Protein AF-A0A8C5WQ52-F1 (afdb_monomer_lite)

Sequence (229 aa):
MGLLPPRFLAAASLCKSSRGRFKRGGMWEVRLPQMSRAWVTSIAFLDLQGYSEQHWECSVISSCVLPFFVFCPIMQGSKLEIPLWLAKGLYDKRRILSVELPKVYKESWRTVFNADASVVDLHKLGPYYYGFGSQLLNFDNPENIELAQSILQTFIGRFRHIMDSSQNTFNEDTSALVARLDELERALFQTGQKGLQDFQCWEMGQASQITISSLIQNYKKRKFTDVDS

Radius of gyration: 24.7 Å; chains: 1; bounding box: 56×50×69 Å

pLDDT: mean 70.25, std 22.85, range [22.95, 94.19]

Organism: Laticauda laticaudata (NCBI:txid8630)

Structure (mmCIF, N/CA/C/O backbone):
data_AF-A0A8C5WQ52-F1
#
_entry.id   AF-A0A8C5WQ52-F1
#
loop_
_atom_site.group_PDB
_atom_site.id
_atom_site.type_symbol
_atom_site.label_atom_id
_atom_site.label_alt_id
_atom_site.label_comp_id
_atom_site.label_asym_id
_atom_site.label_entity_id
_atom_site.label_seq_id
_atom_site.pdbx_PDB_ins_code
_atom_site.Cartn_x
_atom_site.Cartn_y
_atom_site.Cartn_z
_atom_site.occupancy
_atom_site.B_iso_or_equiv
_atom_site.auth_seq_id
_atom_site.auth_comp_id
_atom_site.auth_asym_id
_atom_site.auth_atom_id
_atom_site.pdbx_PDB_model_num
ATOM 1 N N . MET A 1 1 ? -36.237 3.683 -23.977 1.00 34.56 1 MET A N 1
ATOM 2 C CA . MET A 1 1 ? -36.407 3.882 -22.518 1.00 34.56 1 MET A CA 1
ATOM 3 C C . MET A 1 1 ? -35.356 3.007 -21.841 1.00 34.56 1 MET A C 1
ATOM 5 O O . MET A 1 1 ? -35.330 1.837 -22.165 1.00 34.56 1 MET A O 1
ATOM 9 N N . GLY A 1 2 ? -34.421 3.463 -21.008 1.00 32.78 2 GLY A N 1
ATOM 10 C CA . GLY A 1 2 ? -34.284 4.745 -20.319 1.00 32.78 2 GLY A CA 1
ATOM 11 C C . GLY A 1 2 ? -33.039 5.548 -20.716 1.00 32.78 2 GLY A C 1
ATOM 12 O O . GLY A 1 2 ? -32.026 5.012 -21.154 1.00 32.78 2 GLY A O 1
ATOM 13 N N . LEU A 1 3 ? -33.188 6.864 -20.594 1.00 33.34 3 LEU A N 1
ATOM 14 C CA . LEU A 1 3 ? -32.201 7.895 -20.884 1.00 33.34 3 LEU A CA 1
ATOM 15 C C . LEU A 1 3 ? -31.303 8.105 -19.657 1.00 33.34 3 LEU A C 1
ATOM 17 O O . LEU A 1 3 ? -31.800 8.312 -18.552 1.00 33.34 3 LEU A O 1
ATOM 21 N N . LEU A 1 4 ? -29.988 8.068 -19.869 1.00 36.25 4 LEU A N 1
ATOM 22 C CA . LEU A 1 4 ? -28.973 8.519 -18.914 1.00 36.25 4 LEU A CA 1
ATOM 23 C C . LEU A 1 4 ? -29.011 10.059 -18.782 1.00 36.25 4 LEU A C 1
ATOM 25 O O . LEU A 1 4 ? -29.227 10.747 -19.783 1.00 36.25 4 LEU A O 1
ATOM 29 N N . PRO A 1 5 ? -28.791 10.624 -17.581 1.00 34.06 5 PRO A N 1
ATOM 30 C CA . PRO A 1 5 ? -28.858 12.065 -17.353 1.00 34.06 5 PRO A CA 1
ATOM 31 C C . PRO A 1 5 ? -27.690 12.844 -18.005 1.00 34.06 5 PRO A C 1
ATOM 33 O O . PRO A 1 5 ? -26.545 12.381 -18.002 1.00 34.06 5 PRO A O 1
ATOM 36 N N . PRO A 1 6 ? -27.935 14.069 -18.512 1.00 37.09 6 PRO A N 1
ATOM 37 C CA . PRO A 1 6 ? -26.954 14.866 -19.240 1.00 37.09 6 PRO A CA 1
ATOM 38 C C . PRO A 1 6 ? -26.072 15.668 -18.275 1.00 37.09 6 PRO A C 1
ATOM 40 O O . PRO A 1 6 ? -26.312 16.845 -18.020 1.00 37.09 6 PRO A O 1
ATOM 43 N N . ARG A 1 7 ? -25.031 15.041 -17.716 1.00 37.50 7 ARG A N 1
ATOM 44 C CA . ARG A 1 7 ? -23.931 15.766 -17.038 1.00 37.50 7 ARG A CA 1
ATOM 45 C C . ARG A 1 7 ? -22.518 15.298 -17.406 1.00 37.50 7 ARG A C 1
ATOM 47 O O . ARG A 1 7 ? -21.551 15.820 -16.869 1.00 37.50 7 ARG A O 1
ATOM 54 N N . PHE A 1 8 ? -22.378 14.397 -18.378 1.00 34.88 8 PHE A N 1
ATOM 55 C CA . PHE A 1 8 ? -21.088 13.795 -18.749 1.00 34.88 8 PHE A CA 1
ATOM 56 C C . PHE A 1 8 ? -20.368 14.430 -19.957 1.00 34.88 8 PHE A C 1
ATOM 58 O O . PHE A 1 8 ? -19.356 13.903 -20.403 1.00 34.88 8 PHE A O 1
ATOM 65 N N . LEU A 1 9 ? -20.829 15.574 -20.478 1.00 35.00 9 LEU A N 1
ATOM 66 C CA . LEU A 1 9 ? -20.274 16.186 -21.703 1.00 35.00 9 LEU A CA 1
ATOM 67 C C . LEU A 1 9 ? -19.513 17.513 -21.505 1.00 35.00 9 LEU A C 1
ATOM 69 O O . LEU A 1 9 ? -19.355 18.271 -22.455 1.00 35.00 9 LEU A O 1
ATOM 73 N N . ALA A 1 10 ? -18.994 17.802 -20.309 1.00 35.44 10 ALA A N 1
ATOM 74 C CA . ALA A 1 10 ? -18.267 19.058 -20.059 1.00 35.44 10 ALA A CA 1
ATOM 75 C C . ALA A 1 10 ? -16.925 18.890 -19.321 1.00 35.44 10 ALA A C 1
ATOM 77 O O . ALA A 1 10 ? -16.574 19.714 -18.484 1.00 35.44 10 ALA A O 1
ATOM 78 N N . ALA A 1 11 ? -16.156 17.840 -19.626 1.00 32.84 11 ALA A N 1
ATOM 79 C CA . ALA A 1 11 ? -14.794 17.669 -19.093 1.00 32.84 11 ALA A CA 1
ATOM 80 C C . ALA A 1 11 ? -13.760 17.286 -20.168 1.00 32.84 11 ALA A C 1
ATOM 82 O O . ALA A 1 11 ? -12.753 16.650 -19.877 1.00 32.84 11 ALA A O 1
ATOM 83 N N . ALA A 1 12 ? -14.000 17.677 -21.422 1.00 32.97 12 ALA A N 1
ATOM 84 C CA . ALA A 1 12 ? -13.076 17.450 -22.531 1.00 32.97 12 ALA A CA 1
ATOM 85 C C . ALA A 1 12 ? -12.895 18.714 -23.386 1.00 32.97 12 ALA A C 1
ATOM 87 O O . ALA A 1 12 ? -12.989 18.676 -24.605 1.00 32.97 12 ALA A O 1
ATOM 88 N N . SER A 1 13 ? -12.642 19.864 -22.762 1.00 38.62 13 SER A N 1
ATOM 89 C CA . SER A 1 13 ? -11.993 20.980 -23.456 1.00 38.62 13 SER A CA 1
ATOM 90 C C . SER A 1 13 ? -11.318 21.902 -22.446 1.00 38.62 13 SER A C 1
ATOM 92 O O . SER A 1 13 ? -11.978 22.613 -21.703 1.00 38.62 13 SER A O 1
ATOM 94 N N . LEU A 1 14 ? -9.984 21.826 -22.382 1.00 35.56 14 LEU A N 1
ATOM 95 C CA . LEU A 1 14 ? -9.033 22.912 -22.077 1.00 35.56 14 LEU A CA 1
ATOM 96 C C . LEU A 1 14 ? -7.658 22.315 -21.730 1.00 35.56 14 LEU A C 1
ATOM 98 O O . LEU A 1 14 ? -7.076 22.583 -20.684 1.00 35.56 14 LEU A O 1
ATOM 102 N N . CYS A 1 15 ? -7.080 21.548 -22.659 1.00 30.64 15 CYS A N 1
ATOM 103 C CA . CYS A 1 15 ? -5.626 21.418 -22.717 1.00 30.64 15 CYS A CA 1
ATOM 104 C C . CYS A 1 15 ? -5.086 22.708 -23.361 1.00 30.64 15 CYS A C 1
ATOM 106 O O . CYS A 1 15 ? -4.892 22.792 -24.573 1.00 30.64 15 CYS A O 1
ATOM 108 N N . LYS A 1 16 ? -4.946 23.782 -22.573 1.00 33.50 16 LYS A N 1
ATOM 109 C CA . LYS A 1 16 ? -4.258 24.992 -23.038 1.00 33.50 16 LYS A CA 1
ATOM 110 C C . LYS A 1 16 ? -2.753 24.735 -22.993 1.00 33.50 16 LYS A C 1
ATOM 112 O O . LYS A 1 16 ? -2.131 24.844 -21.945 1.00 33.50 16 LYS A O 1
ATOM 117 N N . SER A 1 17 ? -2.215 24.401 -24.165 1.00 33.59 17 SER A N 1
ATOM 118 C CA . SER A 1 17 ? -0.852 24.665 -24.643 1.00 33.59 17 SER A CA 1
ATOM 119 C C . SER A 1 17 ? -0.006 25.527 -23.691 1.00 33.59 17 SER A C 1
ATOM 121 O O . SER A 1 17 ? -0.152 26.752 -23.650 1.00 33.59 17 SER A O 1
ATOM 123 N N . SER A 1 18 ? 0.940 24.907 -22.991 1.00 31.56 18 SER A N 1
ATOM 124 C CA . SER A 1 18 ? 2.003 25.584 -22.250 1.00 31.56 18 SER A CA 1
ATOM 125 C C . SER A 1 18 ? 2.973 26.265 -23.227 1.00 31.56 18 SER A C 1
ATOM 127 O O . SER A 1 18 ? 3.919 25.668 -23.729 1.00 31.56 18 SER A O 1
ATOM 129 N N . ARG A 1 19 ? 2.755 27.553 -23.520 1.00 31.14 19 ARG A N 1
ATOM 130 C CA . ARG A 1 19 ? 3.800 28.398 -24.124 1.00 31.14 19 ARG A CA 1
ATOM 131 C C . ARG A 1 19 ? 4.829 28.742 -23.050 1.00 31.14 19 ARG A C 1
ATOM 133 O O . ARG A 1 19 ? 4.609 29.647 -22.248 1.00 31.14 19 ARG A O 1
ATOM 140 N N . GLY A 1 20 ? 5.952 28.030 -23.046 1.00 28.61 20 GLY A N 1
ATOM 141 C CA . GLY A 1 20 ? 7.136 28.415 -22.283 1.00 28.61 20 GLY A CA 1
ATOM 142 C C . GLY A 1 20 ? 7.746 29.695 -22.859 1.00 28.61 20 GLY A C 1
ATOM 143 O O . GLY A 1 20 ? 8.025 29.771 -24.054 1.00 28.61 20 GLY A O 1
ATOM 144 N N . ARG A 1 21 ? 7.940 30.720 -22.021 1.00 30.47 21 ARG A N 1
ATOM 145 C CA . ARG A 1 21 ? 8.682 31.936 -22.379 1.00 30.47 21 ARG A CA 1
ATOM 146 C C . ARG A 1 21 ? 10.072 31.857 -21.755 1.00 30.47 21 ARG A C 1
ATOM 148 O O . ARG A 1 21 ? 10.201 31.843 -20.536 1.00 30.47 21 ARG A O 1
ATOM 155 N N . PHE A 1 22 ? 11.091 31.816 -22.606 1.00 27.06 22 PHE A N 1
ATOM 156 C CA . PHE A 1 22 ? 12.502 31.786 -22.228 1.00 27.06 22 PHE A CA 1
ATOM 157 C C . PHE A 1 22 ? 12.922 33.134 -21.615 1.00 27.06 22 PHE A C 1
ATOM 159 O O . PHE A 1 22 ? 12.855 34.168 -22.284 1.00 27.06 22 PHE A O 1
ATOM 166 N N . LYS A 1 23 ? 13.358 33.138 -20.350 1.00 32.88 23 LYS A N 1
ATOM 167 C CA . LYS A 1 23 ? 14.135 34.238 -19.759 1.00 32.88 23 LYS A CA 1
ATOM 168 C C . LYS A 1 23 ? 15.573 33.755 -19.568 1.00 32.88 23 LYS A C 1
ATOM 170 O O . LYS A 1 23 ? 15.803 32.698 -18.995 1.00 32.88 23 LYS A O 1
ATOM 175 N N . ARG A 1 24 ? 16.527 34.539 -20.081 1.00 33.72 24 ARG A N 1
ATOM 176 C CA . ARG A 1 24 ? 17.965 34.383 -19.822 1.00 33.72 24 ARG A CA 1
ATOM 177 C C . ARG A 1 24 ? 18.237 34.611 -18.329 1.00 33.72 24 ARG A C 1
ATOM 179 O O . ARG A 1 24 ? 17.758 35.604 -17.790 1.00 33.72 24 ARG A O 1
ATOM 186 N N . GLY A 1 25 ? 19.029 33.729 -17.721 1.00 34.31 25 GLY A N 1
ATOM 187 C CA . GLY A 1 25 ? 19.436 33.782 -16.309 1.00 34.31 25 GLY A CA 1
ATOM 188 C C . GLY A 1 25 ? 18.744 32.692 -15.490 1.00 34.31 25 GLY A C 1
ATOM 189 O O . GLY A 1 25 ? 17.555 32.796 -15.215 1.00 34.31 25 GLY A O 1
ATOM 190 N N . GLY A 1 26 ? 19.475 31.617 -15.185 1.00 44.38 26 GLY A N 1
ATOM 191 C CA . GLY A 1 26 ? 18.932 30.355 -14.682 1.00 44.38 26 GLY A CA 1
ATOM 192 C C . GLY A 1 26 ? 18.310 30.409 -13.285 1.00 44.38 26 GLY A C 1
ATOM 193 O O . GLY A 1 26 ? 18.929 30.886 -12.344 1.00 44.38 26 GLY A O 1
ATOM 194 N N . MET A 1 27 ? 17.099 29.859 -13.186 1.00 25.23 27 MET A N 1
ATOM 195 C CA . MET A 1 27 ? 16.535 29.110 -12.054 1.00 25.23 27 MET A CA 1
ATOM 196 C C . MET A 1 27 ? 15.189 28.551 -12.547 1.00 25.23 27 MET A C 1
ATOM 198 O O . MET A 1 27 ? 14.334 29.314 -13.002 1.00 25.23 27 MET A O 1
ATOM 202 N N . TRP A 1 28 ? 14.994 27.231 -12.522 1.00 25.56 28 TRP A N 1
ATOM 203 C CA . TRP A 1 28 ? 13.695 26.635 -12.845 1.00 25.56 28 TRP A CA 1
ATOM 204 C C . TRP A 1 28 ? 12.778 26.794 -11.635 1.00 25.56 28 TRP A C 1
ATOM 206 O O . TRP A 1 28 ? 12.895 26.044 -10.673 1.00 25.56 28 TRP A O 1
ATOM 216 N N . GLU A 1 29 ? 11.864 27.760 -11.668 1.00 23.38 29 GLU A N 1
ATOM 217 C CA . GLU A 1 29 ? 10.811 27.844 -10.658 1.00 23.38 29 GLU A CA 1
ATOM 218 C C . GLU A 1 29 ? 9.539 27.169 -11.177 1.00 23.38 29 GLU A C 1
ATOM 220 O O . GLU A 1 29 ? 8.750 27.74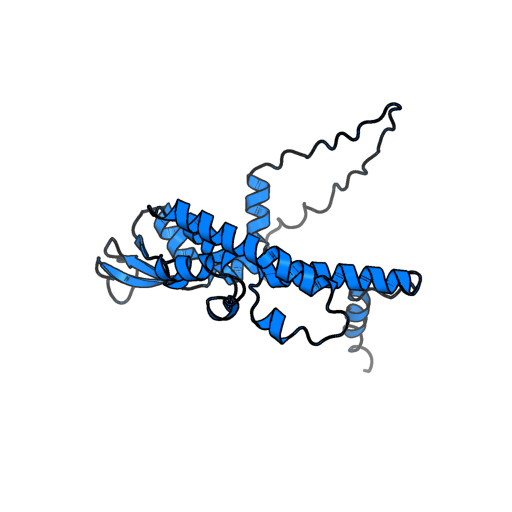1 -11.934 1.00 23.38 29 GLU A O 1
ATOM 225 N N . VAL A 1 30 ? 9.359 25.904 -10.789 1.00 28.20 30 VAL A N 1
ATOM 226 C CA . VAL A 1 30 ? 8.122 25.154 -11.020 1.00 28.20 30 VAL A CA 1
ATOM 227 C C . VAL A 1 30 ? 7.097 25.625 -9.992 1.00 28.20 30 VAL A C 1
ATOM 229 O O . VAL A 1 30 ? 7.059 25.159 -8.857 1.00 28.20 30 VAL A O 1
ATOM 232 N N . ARG A 1 31 ? 6.242 26.572 -10.386 1.00 25.31 31 ARG A N 1
ATOM 233 C CA . ARG A 1 31 ? 5.072 26.950 -9.588 1.00 25.31 31 ARG A CA 1
ATOM 234 C C . ARG A 1 31 ? 4.021 25.843 -9.702 1.00 25.31 31 ARG A C 1
ATOM 236 O O . ARG A 1 31 ? 3.249 25.818 -10.658 1.00 25.31 31 ARG A O 1
ATOM 243 N N . LEU A 1 32 ? 4.012 24.924 -8.735 1.00 29.08 32 LEU A N 1
ATOM 244 C CA . LEU A 1 32 ? 2.950 23.928 -8.576 1.00 29.08 32 LEU A CA 1
ATOM 245 C C . LEU A 1 32 ? 1.591 24.643 -8.410 1.00 29.08 32 LEU A C 1
ATOM 247 O O . LEU A 1 32 ? 1.495 25.574 -7.604 1.00 29.08 32 LEU A O 1
ATOM 251 N N . PRO A 1 33 ? 0.533 24.253 -9.147 1.00 33.53 33 PRO A N 1
ATOM 252 C CA . PRO A 1 33 ? -0.795 24.796 -8.915 1.00 33.53 33 PRO A CA 1
ATOM 253 C C . PRO A 1 33 ? -1.311 24.296 -7.563 1.00 33.53 33 PRO A C 1
ATOM 255 O O . PRO A 1 33 ? -1.319 23.096 -7.300 1.00 33.53 33 PRO A O 1
ATOM 258 N N . GLN A 1 34 ? -1.774 25.217 -6.719 1.00 37.97 34 GLN A N 1
ATOM 259 C CA . GLN A 1 34 ? -2.523 24.906 -5.503 1.00 37.97 34 GLN A CA 1
ATOM 260 C C . GLN A 1 34 ? -3.805 24.144 -5.880 1.00 37.97 34 GLN A C 1
ATOM 262 O O . GLN A 1 34 ? -4.793 24.740 -6.314 1.00 37.97 34 GLN A O 1
ATOM 267 N N . MET A 1 35 ? -3.777 22.814 -5.767 1.00 29.92 35 MET A N 1
ATOM 268 C CA . MET A 1 35 ? -4.952 21.968 -5.966 1.00 29.92 35 MET A CA 1
ATOM 269 C C . MET A 1 35 ? -5.931 22.200 -4.810 1.00 29.92 35 MET A C 1
ATOM 271 O O . MET A 1 35 ? -5.624 21.954 -3.647 1.00 29.92 35 MET A O 1
ATOM 275 N N . SER A 1 36 ? -7.129 22.689 -5.132 1.00 33.22 36 SER A N 1
ATOM 276 C CA . SER A 1 36 ? -8.232 22.807 -4.175 1.00 33.22 36 SER A CA 1
ATOM 277 C C . SER A 1 36 ? -8.607 21.427 -3.615 1.00 33.22 36 SER A C 1
ATOM 279 O O . SER A 1 36 ? -8.688 20.449 -4.362 1.00 33.22 36 SER A O 1
ATOM 281 N N . ARG A 1 37 ? -8.903 21.361 -2.307 1.00 34.72 37 ARG A N 1
ATOM 282 C CA . ARG A 1 37 ? -9.338 20.150 -1.576 1.00 34.72 37 ARG A CA 1
ATOM 283 C C . ARG A 1 37 ? -10.485 19.386 -2.263 1.00 34.72 37 ARG A C 1
ATOM 285 O O . ARG A 1 37 ? -10.573 18.175 -2.106 1.00 34.72 37 ARG A O 1
ATOM 292 N N . ALA A 1 38 ? -11.322 20.064 -3.052 1.00 31.62 38 ALA A N 1
ATOM 293 C CA . ALA A 1 38 ? -12.436 19.453 -3.785 1.00 31.62 38 ALA A CA 1
ATOM 294 C C . ALA A 1 38 ? -12.001 18.557 -4.966 1.00 31.62 38 ALA A C 1
ATOM 296 O O . ALA A 1 38 ? -12.731 17.650 -5.366 1.00 31.62 38 ALA A O 1
ATOM 297 N N . TRP A 1 39 ? -10.810 18.793 -5.526 1.00 22.95 39 TRP A N 1
ATOM 298 C CA . TRP A 1 39 ? -10.254 17.945 -6.586 1.00 22.95 39 TRP A CA 1
ATOM 299 C C . TRP A 1 39 ? -9.669 16.654 -6.015 1.00 22.95 39 TRP A C 1
ATOM 301 O O . TRP A 1 39 ? -9.842 15.594 -6.609 1.00 22.95 39 TRP A O 1
ATOM 311 N N . VAL A 1 40 ? -9.057 16.722 -4.829 1.00 37.31 40 VAL A N 1
ATOM 312 C CA . VAL A 1 40 ? -8.509 15.547 -4.130 1.00 37.31 40 VAL A CA 1
ATOM 313 C C . VAL A 1 40 ? -9.625 14.564 -3.758 1.00 37.31 40 VAL A C 1
ATOM 315 O O . VAL A 1 40 ? -9.472 13.361 -3.947 1.00 37.31 40 VAL A O 1
ATOM 318 N N . THR A 1 41 ? -10.788 15.061 -3.322 1.00 35.59 41 THR A N 1
ATOM 319 C CA . THR A 1 41 ? -11.942 14.203 -3.004 1.00 35.59 41 THR A CA 1
ATOM 320 C C . THR A 1 41 ? -12.632 13.617 -4.240 1.00 35.59 41 THR A C 1
ATOM 322 O O . THR A 1 41 ? -13.151 12.509 -4.159 1.00 35.59 41 THR A O 1
ATOM 325 N N . SER A 1 42 ? -12.612 14.303 -5.392 1.00 27.36 42 SER A N 1
ATOM 326 C CA . SER A 1 42 ? -13.162 13.751 -6.646 1.00 27.36 42 SER A CA 1
ATOM 327 C C . SER A 1 42 ? -12.268 12.677 -7.271 1.00 27.36 42 SER A C 1
ATOM 329 O O . SER A 1 42 ? -12.788 11.734 -7.860 1.00 27.36 42 SER A O 1
ATOM 331 N N . ILE A 1 43 ? -10.941 12.782 -7.127 1.00 33.50 43 ILE A N 1
ATOM 332 C CA . ILE A 1 43 ? -10.003 11.756 -7.612 1.00 33.50 43 ILE A CA 1
ATOM 333 C C . ILE A 1 43 ? -10.166 10.456 -6.810 1.00 33.50 43 ILE A C 1
ATOM 335 O O . ILE A 1 43 ? -10.212 9.383 -7.404 1.00 33.50 43 ILE A O 1
ATOM 339 N N . ALA A 1 44 ? -10.373 10.544 -5.491 1.00 41.84 44 ALA A N 1
ATOM 340 C CA . ALA A 1 44 ? -10.583 9.369 -4.641 1.00 41.84 44 ALA A CA 1
ATOM 341 C C . ALA A 1 44 ? -11.870 8.579 -4.967 1.00 41.84 44 ALA A C 1
ATOM 343 O O . ALA A 1 44 ? -11.954 7.397 -4.657 1.00 41.84 44 ALA A O 1
ATOM 344 N N . PHE A 1 45 ? -12.875 9.204 -5.596 1.00 34.50 45 PHE A N 1
ATOM 345 C CA . PHE A 1 45 ? -14.124 8.526 -5.975 1.00 34.50 45 PHE A CA 1
ATOM 346 C C . PHE A 1 45 ? -14.002 7.700 -7.271 1.00 34.50 45 PHE A C 1
ATOM 348 O O . PHE A 1 45 ? -14.839 6.838 -7.526 1.00 34.50 45 PHE A O 1
ATOM 355 N N . LEU A 1 46 ? -12.981 7.962 -8.096 1.00 36.12 46 LEU A N 1
ATOM 356 C CA . LEU A 1 46 ? -12.736 7.256 -9.363 1.00 36.12 46 LEU A CA 1
ATOM 357 C C . LEU A 1 46 ? -11.661 6.169 -9.254 1.00 36.12 46 LEU A C 1
ATOM 359 O O . LEU A 1 46 ? -11.440 5.442 -10.224 1.00 36.12 46 LEU A O 1
ATOM 363 N N . ASP A 1 47 ? -11.006 6.043 -8.101 1.00 46.75 47 ASP A N 1
ATOM 364 C CA . ASP A 1 47 ? -10.051 4.972 -7.865 1.00 46.75 47 ASP A CA 1
ATOM 365 C C . ASP A 1 47 ? -10.813 3.665 -7.592 1.00 46.75 47 ASP A C 1
ATOM 367 O O . ASP A 1 47 ? -11.408 3.472 -6.529 1.00 46.75 47 ASP A O 1
ATOM 371 N N . LEU A 1 48 ? -10.846 2.769 -8.583 1.00 53.31 48 LEU A N 1
ATOM 372 C CA . LEU A 1 48 ? -11.457 1.437 -8.457 1.00 53.31 48 LEU A CA 1
ATOM 373 C C . LEU A 1 48 ? -10.833 0.639 -7.300 1.00 53.31 48 LEU A C 1
ATOM 375 O O . LEU A 1 48 ? -11.518 -0.177 -6.681 1.00 53.31 48 LEU A O 1
ATOM 379 N N . GLN A 1 49 ? -9.572 0.932 -6.971 1.00 51.41 49 GLN A N 1
ATOM 380 C CA . GLN A 1 49 ? -8.869 0.394 -5.814 1.00 51.41 49 GLN A CA 1
ATOM 381 C C . GLN A 1 49 ? -9.591 0.738 -4.506 1.00 51.41 49 GLN A C 1
ATOM 383 O O . GLN A 1 49 ? -9.872 -0.137 -3.688 1.00 51.41 49 GLN A O 1
ATOM 388 N N . GLY A 1 50 ? -9.998 2.003 -4.369 1.00 53.25 50 GLY A N 1
ATOM 389 C CA . GLY A 1 50 ? -10.707 2.506 -3.201 1.00 53.25 50 GLY A CA 1
ATOM 390 C C . GLY A 1 50 ? -12.070 1.845 -3.004 1.00 53.25 50 GLY A C 1
ATOM 391 O O . GLY A 1 50 ? -12.501 1.704 -1.870 1.00 53.25 50 GLY A O 1
ATOM 392 N N . TYR A 1 51 ? -12.746 1.380 -4.062 1.00 52.06 51 TYR A N 1
ATOM 393 C CA . TYR A 1 51 ? -13.995 0.612 -3.928 1.00 52.06 51 TYR A CA 1
ATOM 394 C C . TYR A 1 51 ? -13.772 -0.812 -3.392 1.00 52.06 51 TYR A C 1
ATOM 396 O O . TYR A 1 51 ? -14.583 -1.286 -2.596 1.00 52.06 51 TYR A O 1
ATOM 404 N N . SER A 1 52 ? -12.683 -1.478 -3.790 1.00 56.12 52 SER A N 1
ATOM 405 C CA . SER A 1 52 ? -12.303 -2.805 -3.274 1.00 56.12 52 SER A CA 1
ATOM 406 C C . SER A 1 52 ? -11.957 -2.739 -1.780 1.00 56.12 52 SER A C 1
ATOM 408 O O . SER A 1 52 ? -12.435 -3.546 -0.983 1.00 56.12 52 SER A O 1
ATOM 410 N N . GLU A 1 53 ? -11.227 -1.693 -1.377 1.00 58.66 53 GLU A N 1
ATOM 411 C CA . GLU A 1 53 ? -10.837 -1.430 0.017 1.00 58.66 53 GLU A CA 1
ATOM 412 C C . GLU A 1 53 ? -12.036 -1.234 0.963 1.00 58.66 53 GLU A C 1
ATOM 414 O O . GLU A 1 53 ? -11.969 -1.560 2.148 1.00 58.66 53 GLU A O 1
ATOM 419 N N . GLN A 1 54 ? -13.154 -0.710 0.454 1.00 55.12 54 GLN A N 1
ATOM 420 C CA . GLN A 1 54 ? -14.339 -0.378 1.257 1.00 55.12 54 GLN A CA 1
ATOM 421 C C . GLN A 1 54 ? -15.163 -1.612 1.638 1.00 55.12 54 GLN A C 1
ATOM 423 O O . GLN A 1 54 ? -15.959 -1.541 2.575 1.00 55.12 54 GLN A O 1
ATOM 428 N N . HIS A 1 55 ? -14.997 -2.726 0.922 1.00 58.03 55 HIS A N 1
ATOM 429 C CA . HIS A 1 55 ? -15.753 -3.956 1.156 1.00 58.03 55 HIS A CA 1
ATOM 430 C C . HIS A 1 55 ? -15.165 -4.820 2.281 1.00 58.03 55 HIS A C 1
ATOM 432 O O . HIS A 1 55 ? -15.777 -5.812 2.666 1.00 58.03 55 HIS A O 1
ATOM 438 N N . TRP A 1 56 ? -14.005 -4.440 2.824 1.00 59.41 56 TRP A N 1
ATOM 439 C CA . TRP A 1 56 ? -13.413 -5.121 3.967 1.00 59.41 56 TRP A CA 1
ATOM 440 C C . TRP A 1 56 ? -14.259 -4.932 5.238 1.00 59.41 56 TRP A C 1
ATOM 442 O O . TRP A 1 56 ? -14.777 -3.842 5.515 1.00 59.41 56 TRP A O 1
ATOM 452 N N . GLU A 1 57 ? -14.396 -6.014 6.003 1.00 62.31 57 GLU A N 1
ATOM 453 C CA . GLU A 1 57 ? -15.186 -6.081 7.232 1.00 62.31 57 GLU A CA 1
ATOM 454 C C . GLU A 1 57 ? -14.389 -5.539 8.429 1.00 62.31 57 GLU A C 1
ATOM 456 O O . GLU A 1 57 ? -13.235 -5.902 8.664 1.00 62.31 57 GLU A O 1
ATOM 461 N N . CYS A 1 58 ? -15.012 -4.652 9.203 1.00 58.59 58 CYS A N 1
ATOM 462 C CA . CYS A 1 58 ? -14.495 -4.177 10.478 1.00 58.59 58 CYS A CA 1
ATOM 463 C C . CYS A 1 58 ? -15.353 -4.711 11.622 1.00 58.59 58 CYS A C 1
ATOM 465 O O . CYS A 1 58 ? -16.582 -4.580 11.588 1.00 58.59 58 CYS A O 1
ATOM 467 N N . SER A 1 59 ? -14.693 -5.170 12.686 1.00 60.44 59 SER A N 1
ATOM 468 C CA . SER A 1 59 ? -15.345 -5.472 13.955 1.00 60.44 59 SER A CA 1
ATOM 469 C C . SER A 1 59 ? -15.739 -4.171 14.648 1.00 60.44 59 SER A C 1
ATOM 471 O O . SER A 1 59 ? -14.900 -3.339 15.001 1.00 60.44 59 SER A O 1
ATOM 473 N N . VAL A 1 60 ? -17.034 -3.983 14.864 1.00 65.81 60 VAL A N 1
ATOM 474 C CA . VAL A 1 60 ? -17.589 -2.785 15.488 1.00 65.81 60 VAL A CA 1
ATOM 475 C C . VAL A 1 60 ? -18.521 -3.184 16.624 1.00 65.81 60 VAL A C 1
ATOM 477 O O . VAL A 1 60 ? -19.255 -4.166 16.547 1.00 65.81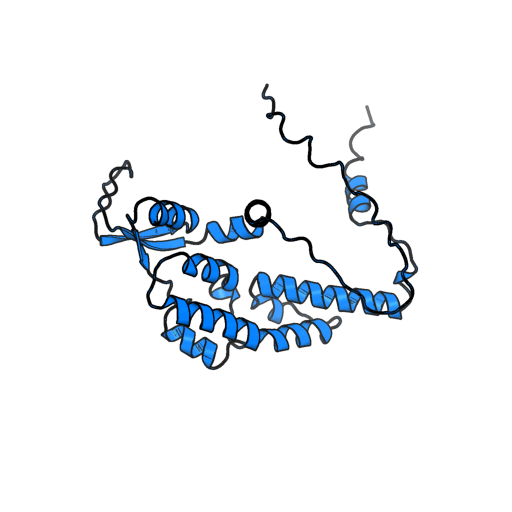 60 VAL A O 1
ATOM 480 N N . ILE A 1 61 ? -18.498 -2.418 17.707 1.00 64.81 61 ILE A N 1
ATOM 481 C CA . ILE A 1 61 ? -19.395 -2.580 18.846 1.00 64.81 61 ILE A CA 1
ATOM 482 C C . ILE A 1 61 ? -20.493 -1.525 18.741 1.00 64.81 61 ILE A C 1
ATOM 484 O O . ILE A 1 61 ? -20.217 -0.327 18.627 1.00 64.81 61 ILE A O 1
ATOM 488 N N . SER A 1 62 ? -21.754 -1.964 18.779 1.00 58.62 62 SER A N 1
ATOM 489 C CA . SER A 1 62 ? -22.881 -1.031 18.751 1.00 58.62 62 SER A CA 1
ATOM 490 C C . SER A 1 62 ? -23.000 -0.280 20.076 1.00 58.62 62 SER A C 1
ATOM 492 O O . SER A 1 62 ? -23.188 -0.891 21.126 1.00 58.62 62 SER A O 1
ATOM 494 N N . SER A 1 63 ? -22.951 1.049 20.040 1.00 50.94 63 SER A N 1
ATOM 495 C CA . SER A 1 63 ? -23.103 1.909 21.220 1.00 50.94 63 SER A CA 1
ATOM 496 C C . SER A 1 63 ? -24.563 2.290 21.491 1.00 50.94 63 SER A C 1
ATOM 498 O O . SER A 1 63 ? -24.847 2.862 22.539 1.00 50.94 63 SER A O 1
ATOM 500 N N . CYS A 1 64 ? -25.502 1.970 20.591 1.00 51.34 64 CYS A N 1
ATOM 501 C CA . CYS A 1 64 ? -26.946 2.169 20.786 1.00 51.34 64 CYS A CA 1
ATOM 502 C C . CYS A 1 64 ? -27.759 0.994 20.220 1.00 51.34 64 CYS A C 1
ATOM 504 O O . CYS A 1 64 ? -27.263 0.220 19.403 1.00 51.34 64 CYS A O 1
ATOM 506 N N . VAL A 1 65 ? -29.032 0.882 20.612 1.00 56.22 65 VAL A N 1
ATOM 507 C CA . VAL A 1 65 ? -29.967 -0.045 19.958 1.00 56.22 65 VAL A CA 1
ATOM 508 C C . VAL A 1 65 ? -30.254 0.470 18.549 1.00 56.22 65 VAL A C 1
ATOM 510 O O . VAL A 1 65 ? -30.655 1.623 18.391 1.00 56.22 65 VAL A O 1
ATOM 513 N N . LEU A 1 66 ? -30.031 -0.355 17.524 1.00 59.22 66 LEU A N 1
ATOM 514 C CA . LEU A 1 66 ? -30.309 -0.003 16.127 1.00 59.22 66 LEU A CA 1
ATOM 515 C C . LEU A 1 66 ? -31.697 -0.536 15.727 1.00 59.22 66 LEU A C 1
ATOM 517 O O . LEU A 1 66 ? -31.817 -1.718 15.408 1.00 59.22 66 LEU A O 1
ATOM 521 N N . PRO A 1 67 ? -32.754 0.304 15.701 1.00 52.19 67 PRO A N 1
ATOM 522 C CA . PRO A 1 67 ? -34.114 -0.144 15.385 1.00 52.19 67 PRO A CA 1
ATOM 523 C C . PRO A 1 67 ? -34.347 -0.389 13.884 1.00 52.19 67 PRO A C 1
ATOM 525 O O . PRO A 1 67 ? -35.403 -0.874 13.501 1.00 52.19 67 PRO A O 1
ATOM 528 N N . PHE A 1 68 ? -33.382 -0.042 13.023 1.00 52.69 68 PHE A N 1
ATOM 529 C CA . PHE A 1 68 ? -33.504 -0.147 11.562 1.00 52.69 68 PHE A CA 1
ATOM 530 C C . PHE A 1 68 ? -33.157 -1.535 10.991 1.00 52.69 68 PHE A C 1
ATOM 532 O O . PHE A 1 68 ? -33.375 -1.759 9.802 1.00 52.69 68 PHE A O 1
ATOM 539 N N . PHE A 1 69 ? -32.649 -2.476 11.797 1.00 53.31 69 PHE A N 1
ATOM 540 C CA . PHE A 1 69 ? -32.465 -3.864 11.359 1.00 53.31 69 PHE A CA 1
ATOM 541 C C . PHE A 1 69 ? -33.779 -4.637 11.534 1.00 53.31 69 PHE A C 1
ATOM 543 O O . PHE A 1 69 ? -34.154 -5.041 12.630 1.00 53.31 69 PHE A O 1
ATOM 550 N N . VAL A 1 70 ? -34.487 -4.810 10.416 1.00 52.56 70 VAL A N 1
ATOM 551 C CA . VAL A 1 70 ? -35.918 -5.162 10.305 1.00 52.56 70 VAL A CA 1
ATOM 552 C C . VAL A 1 70 ? -36.317 -6.518 10.924 1.00 52.56 70 VAL A C 1
ATOM 554 O O . VAL A 1 70 ? -37.505 -6.779 11.071 1.00 52.56 70 VAL A O 1
ATOM 557 N N . PHE A 1 71 ? -35.376 -7.372 11.342 1.00 46.25 71 PHE A N 1
ATOM 558 C CA . PHE A 1 71 ? -35.691 -8.714 11.866 1.00 46.25 71 PHE A CA 1
ATOM 559 C C . PHE A 1 71 ? -35.301 -8.965 13.335 1.00 46.25 71 PHE A C 1
ATOM 561 O O . PHE A 1 71 ? -35.804 -9.914 13.929 1.00 46.25 71 PHE A O 1
ATOM 568 N N . CYS A 1 72 ? -34.447 -8.135 13.950 1.00 48.97 72 CYS A N 1
ATOM 569 C CA . CYS A 1 72 ? -34.109 -8.222 15.378 1.00 48.97 72 CYS A CA 1
ATOM 570 C C . CYS A 1 72 ? -33.395 -6.932 15.830 1.00 48.97 72 CYS A C 1
ATOM 572 O O . CYS A 1 72 ? -32.406 -6.551 15.195 1.00 48.97 72 CYS A O 1
ATOM 574 N N . PRO A 1 73 ? -33.848 -6.247 16.899 1.00 61.97 73 PRO A N 1
ATOM 575 C CA . PRO A 1 73 ? -33.150 -5.077 17.415 1.00 61.97 73 PRO A CA 1
ATOM 576 C C . PRO A 1 73 ? -31.769 -5.484 17.935 1.00 61.97 73 PRO A C 1
ATOM 578 O O . PRO A 1 73 ? -31.640 -6.287 18.858 1.00 61.97 73 PRO A O 1
ATOM 581 N N . ILE A 1 74 ? -30.726 -4.906 17.344 1.00 72.19 74 ILE A N 1
ATOM 582 C CA . ILE A 1 74 ? -29.346 -5.118 17.777 1.00 72.19 74 ILE A CA 1
ATOM 583 C C . ILE A 1 74 ? -29.182 -4.463 19.150 1.00 72.19 74 ILE A C 1
ATOM 585 O O . ILE A 1 74 ? -29.366 -3.252 19.282 1.00 72.19 74 ILE A O 1
ATOM 589 N N . MET A 1 75 ? -28.878 -5.265 20.170 1.00 72.25 75 MET A N 1
ATOM 590 C CA . MET A 1 75 ? -28.662 -4.777 21.532 1.00 72.25 75 MET A CA 1
ATOM 591 C C . MET A 1 75 ? -27.401 -3.911 21.612 1.00 72.25 75 MET A C 1
ATOM 593 O O . MET A 1 75 ? -26.415 -4.141 20.911 1.00 72.25 75 MET A O 1
ATOM 597 N N . GLN A 1 76 ? -27.415 -2.925 22.506 1.00 77.06 76 GLN A N 1
ATOM 598 C CA . GLN A 1 76 ? -26.217 -2.157 22.830 1.00 77.06 76 GLN A CA 1
ATOM 599 C C . GLN A 1 76 ? -25.120 -3.098 23.358 1.00 77.06 76 GLN A C 1
ATOM 601 O O . GLN A 1 76 ? -25.391 -3.998 24.148 1.00 77.06 76 GLN A O 1
ATOM 606 N N . GLY A 1 77 ? -23.883 -2.900 22.907 1.00 79.56 77 GLY A N 1
ATOM 607 C CA . GLY A 1 77 ? -22.732 -3.730 23.262 1.00 79.56 77 GLY A CA 1
ATOM 608 C C . GLY A 1 77 ? -22.548 -4.983 22.401 1.00 79.56 77 GLY A C 1
ATOM 609 O O . GLY A 1 77 ? -21.603 -5.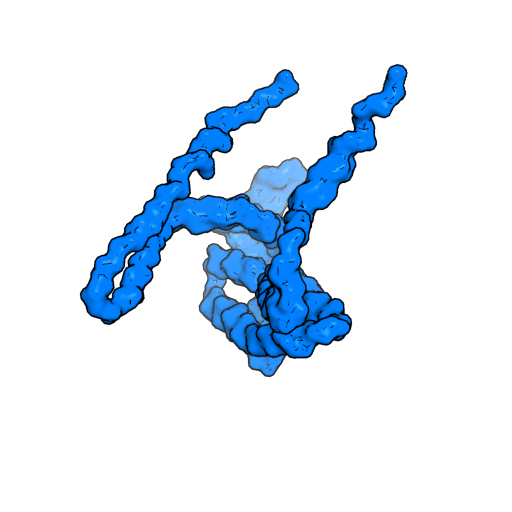734 22.632 1.00 79.56 77 GLY A O 1
ATOM 610 N N . SER A 1 78 ? -23.395 -5.227 21.395 1.00 83.50 78 SER A N 1
ATOM 611 C CA . SER A 1 78 ? -23.192 -6.342 20.466 1.00 83.50 78 SER A CA 1
ATOM 612 C C . SER A 1 78 ? -21.965 -6.115 19.579 1.00 83.50 78 SER A C 1
ATOM 614 O O . SER A 1 78 ? -21.826 -5.037 18.989 1.00 83.50 78 SER A O 1
ATOM 616 N N . LYS A 1 79 ? -21.134 -7.149 19.418 1.00 84.75 79 LYS A N 1
ATOM 617 C CA . LYS A 1 79 ? -20.075 -7.187 18.404 1.00 84.75 79 LYS A CA 1
ATOM 618 C C . LYS A 1 79 ? -20.687 -7.525 17.050 1.00 84.75 79 LYS A C 1
ATOM 620 O O . LYS A 1 79 ? -21.359 -8.546 16.923 1.00 84.75 79 LYS A O 1
ATOM 625 N N . LEU A 1 80 ? -20.467 -6.662 16.070 1.00 84.69 80 LEU A N 1
ATOM 626 C CA . LEU A 1 80 ? -20.969 -6.806 14.715 1.00 84.69 80 LEU A CA 1
ATOM 627 C C . LEU A 1 80 ? -19.825 -6.583 13.729 1.00 84.69 80 LEU A C 1
ATOM 629 O O . LEU A 1 80 ? -19.092 -5.606 13.840 1.00 84.69 80 LEU A O 1
ATOM 633 N N . GLU A 1 81 ? -19.713 -7.466 12.748 1.00 84.94 81 GLU A N 1
ATOM 634 C CA . GLU A 1 81 ? -18.843 -7.256 11.595 1.00 84.94 81 GLU A CA 1
ATOM 635 C C . GLU A 1 81 ? -19.637 -6.470 10.549 1.00 84.94 81 GLU A C 1
ATOM 637 O O . GLU A 1 81 ? -20.690 -6.920 10.091 1.00 84.94 81 GLU A O 1
ATOM 642 N N . ILE A 1 82 ? -19.183 -5.263 10.215 1.00 85.06 82 ILE A N 1
ATOM 643 C CA . ILE A 1 82 ? -19.802 -4.433 9.174 1.00 85.06 82 ILE A CA 1
ATOM 644 C C . ILE A 1 82 ? -18.761 -3.938 8.178 1.00 85.06 82 ILE A C 1
ATOM 646 O O . ILE A 1 82 ? -17.614 -3.699 8.558 1.00 85.06 82 ILE A O 1
ATOM 650 N N . PRO A 1 83 ? -19.155 -3.692 6.917 1.00 86.69 83 PRO A N 1
ATOM 651 C CA . PRO A 1 83 ? -18.271 -3.064 5.950 1.00 86.69 83 PRO A CA 1
ATOM 652 C C . PRO A 1 83 ? -17.780 -1.693 6.423 1.00 86.69 83 PRO A C 1
ATOM 654 O O . PRO A 1 83 ? -18.544 -0.893 6.983 1.00 86.69 83 PRO A O 1
ATOM 657 N N . LEU A 1 84 ? -16.521 -1.385 6.123 1.00 83.88 84 LEU A N 1
ATOM 658 C CA . LEU A 1 84 ? -15.867 -0.143 6.530 1.00 83.88 84 LEU A CA 1
ATOM 659 C C . LEU A 1 84 ? -16.606 1.123 6.052 1.00 83.88 84 LEU A C 1
ATOM 661 O O . LEU A 1 84 ? -16.708 2.095 6.805 1.00 83.88 84 LEU A O 1
ATOM 665 N N . TRP A 1 85 ? -17.168 1.125 4.838 1.00 85.19 85 TRP A N 1
ATOM 666 C CA . TRP A 1 85 ? -17.926 2.274 4.312 1.00 85.19 85 TRP A CA 1
ATOM 667 C C . TRP A 1 85 ? -19.149 2.615 5.170 1.00 85.19 85 TRP A C 1
ATOM 669 O O . TRP A 1 85 ? -19.456 3.789 5.409 1.00 85.19 85 TRP A O 1
ATOM 679 N N . LEU A 1 86 ? -19.834 1.581 5.665 1.00 83.75 86 LEU A N 1
ATOM 680 C CA . LEU A 1 86 ? -21.008 1.722 6.512 1.00 83.75 86 LEU A CA 1
ATOM 681 C C . LEU A 1 86 ? -20.593 2.182 7.910 1.00 83.75 86 LEU A C 1
ATOM 683 O O . LEU A 1 86 ? -21.192 3.115 8.448 1.00 83.75 86 LEU A O 1
ATOM 687 N N . ALA A 1 87 ? -19.527 1.587 8.457 1.00 85.31 87 ALA A N 1
ATOM 688 C CA . ALA A 1 87 ? -18.945 1.996 9.732 1.00 85.31 87 ALA A CA 1
ATOM 689 C C . ALA A 1 87 ? -18.567 3.484 9.719 1.00 85.31 87 ALA A C 1
ATOM 691 O O . ALA A 1 87 ? -18.955 4.229 10.618 1.00 85.31 87 ALA A O 1
ATOM 692 N N . LYS A 1 88 ? -17.900 3.945 8.654 1.00 84.62 88 LYS A N 1
ATOM 693 C CA . LYS A 1 88 ? -17.507 5.348 8.469 1.00 84.62 88 LYS A CA 1
ATOM 694 C C . LYS A 1 88 ? -18.716 6.284 8.440 1.00 84.62 88 LYS A C 1
ATOM 696 O O . LYS A 1 88 ? -18.733 7.291 9.145 1.00 84.62 88 LYS A O 1
ATOM 701 N N . GLY A 1 89 ? -19.756 5.935 7.680 1.00 84.62 89 GLY A N 1
ATOM 702 C CA . GLY A 1 89 ? -20.975 6.744 7.586 1.00 84.62 89 GLY A CA 1
ATOM 703 C C . GLY A 1 89 ? -21.761 6.848 8.900 1.00 84.62 89 GLY A C 1
ATOM 704 O O . GLY A 1 89 ? -22.364 7.888 9.177 1.00 84.62 89 GLY A O 1
ATOM 705 N N . LEU A 1 90 ? -21.757 5.785 9.709 1.00 82.88 90 LEU A N 1
ATOM 706 C CA . LEU A 1 90 ? -22.452 5.725 10.999 1.00 82.88 90 LEU A CA 1
ATOM 707 C C . LEU A 1 90 ? -21.648 6.365 12.142 1.00 82.88 90 LEU A C 1
ATOM 709 O O . LEU A 1 90 ? -22.245 6.946 13.055 1.00 82.88 90 LEU A O 1
ATOM 713 N N . TYR A 1 91 ? -20.318 6.302 12.072 1.00 82.94 91 TYR A N 1
ATOM 714 C CA . TYR A 1 91 ? -19.420 6.941 13.030 1.00 82.94 91 TYR A CA 1
ATOM 715 C C . TYR A 1 91 ? -19.487 8.472 12.928 1.00 82.94 91 TYR A C 1
ATOM 717 O O . TYR A 1 91 ? -19.808 9.138 13.912 1.00 82.94 91 TYR A O 1
ATOM 725 N N . ASP A 1 92 ? -19.296 9.017 11.721 1.00 76.38 92 ASP A N 1
ATOM 726 C CA . ASP A 1 92 ? -19.150 10.460 11.470 1.00 76.38 92 ASP A CA 1
ATOM 727 C C . ASP A 1 92 ? -20.424 11.261 11.802 1.00 76.38 92 ASP A C 1
ATOM 729 O O . ASP A 1 92 ? -20.386 12.335 12.397 1.00 76.38 92 ASP A O 1
ATOM 733 N N . LYS A 1 93 ? -21.601 10.711 11.476 1.00 69.81 93 LYS A N 1
ATOM 734 C CA . LYS A 1 93 ? -22.868 11.451 11.597 1.00 69.81 93 LYS A CA 1
ATOM 735 C C . LYS A 1 93 ? -23.509 11.392 12.978 1.00 69.81 93 LYS A C 1
ATOM 737 O O . LYS A 1 93 ? -24.282 12.286 13.314 1.00 69.81 93 LYS A O 1
ATOM 742 N N . ARG A 1 94 ? -23.327 10.293 13.719 1.00 65.75 94 ARG A N 1
ATOM 743 C CA . ARG A 1 94 ? -24.154 10.005 14.906 1.00 65.75 94 ARG A CA 1
ATOM 744 C C . ARG A 1 94 ? -23.411 9.338 16.070 1.00 65.75 94 ARG A C 1
ATOM 746 O O . ARG A 1 94 ? -24.045 9.126 17.097 1.00 65.75 94 ARG A O 1
ATOM 753 N N . ARG A 1 95 ? -22.116 9.000 15.932 1.00 71.75 95 ARG A N 1
ATOM 754 C CA . ARG A 1 95 ? -21.307 8.295 16.957 1.00 71.75 95 ARG A CA 1
ATOM 755 C C . ARG A 1 95 ? -22.020 7.083 17.585 1.00 71.75 95 ARG A C 1
ATOM 757 O O . ARG A 1 95 ? -21.868 6.795 18.767 1.00 71.75 95 ARG A O 1
ATOM 764 N N . ILE A 1 96 ? -22.813 6.365 16.785 1.00 77.50 96 ILE A N 1
ATOM 765 C CA . ILE A 1 96 ? -23.620 5.218 17.251 1.00 77.50 96 ILE A CA 1
ATOM 766 C C . ILE A 1 96 ? -22.749 3.974 17.477 1.00 77.50 96 ILE A C 1
ATOM 768 O O . ILE A 1 96 ? -23.197 2.987 18.050 1.00 77.50 96 ILE A O 1
ATOM 772 N N . LEU A 1 97 ? -21.504 4.004 17.015 1.00 80.62 97 LEU A N 1
ATOM 773 C CA . LEU A 1 97 ? -20.629 2.850 16.923 1.00 80.62 97 LEU A CA 1
ATOM 774 C C . LEU A 1 97 ? -19.282 3.150 17.574 1.00 80.62 97 LEU A C 1
ATOM 776 O O . LEU A 1 97 ? -18.737 4.239 17.396 1.00 80.62 97 LEU A O 1
ATOM 780 N N . SER A 1 98 ? -18.740 2.166 18.283 1.00 81.44 98 SER A N 1
ATOM 781 C CA . SER A 1 98 ? -17.349 2.133 18.728 1.00 81.44 98 SER A CA 1
ATOM 782 C C . SER A 1 98 ? -16.606 1.102 17.884 1.00 81.44 98 SER A C 1
ATOM 784 O O . SER A 1 98 ? -17.031 -0.048 17.797 1.00 81.44 98 SER A O 1
ATOM 786 N N . VAL A 1 99 ? -15.535 1.512 17.207 1.00 83.69 99 VAL A N 1
ATOM 787 C CA . VAL A 1 99 ? -14.785 0.641 16.292 1.00 83.69 99 VAL A CA 1
ATOM 788 C C . VAL A 1 99 ? -13.672 -0.067 17.060 1.00 83.69 99 VAL A C 1
ATOM 790 O O . VAL A 1 99 ? -12.873 0.593 17.720 1.00 83.69 99 VAL A O 1
ATOM 793 N N . GLU A 1 100 ? -13.603 -1.398 16.969 1.00 84.31 100 GLU A N 1
ATOM 794 C CA . GLU A 1 100 ? -12.475 -2.168 17.501 1.00 84.31 100 GLU A CA 1
ATOM 795 C C . GLU A 1 100 ? -11.410 -2.323 16.404 1.00 84.31 100 GLU A C 1
ATOM 797 O O . GLU A 1 100 ? -11.720 -2.630 15.253 1.00 84.31 100 GLU A O 1
ATOM 802 N N . LEU A 1 101 ? -10.135 -2.121 16.747 1.00 86.38 101 LEU A N 1
ATOM 803 C CA . LEU A 1 101 ? -9.040 -2.330 15.800 1.00 86.38 101 LEU A CA 1
ATOM 804 C C . LEU A 1 101 ? -8.881 -3.825 15.466 1.00 86.38 101 LEU A C 1
ATOM 806 O O . LEU A 1 101 ? -8.778 -4.651 16.385 1.00 86.38 101 LEU A O 1
ATOM 810 N N . PRO A 1 102 ? -8.764 -4.191 14.175 1.00 87.88 102 PRO A N 1
ATOM 811 C CA . PRO A 1 102 ? -8.445 -5.556 13.783 1.00 87.88 102 PRO A CA 1
ATOM 812 C C . PRO A 1 102 ? -7.105 -6.012 14.356 1.00 87.88 102 PRO A C 1
ATOM 814 O O . PRO A 1 102 ? -6.192 -5.213 14.571 1.00 87.88 102 PRO A O 1
ATOM 817 N N . LYS A 1 103 ? -6.967 -7.326 14.569 1.00 86.88 103 LYS A N 1
ATOM 818 C CA . LYS A 1 103 ? -5.807 -7.931 15.251 1.00 86.88 103 LYS A CA 1
ATOM 819 C C . LYS A 1 103 ? -4.463 -7.483 14.668 1.00 86.88 103 LYS A C 1
ATOM 821 O O . LYS A 1 103 ? -3.539 -7.258 15.437 1.00 86.88 103 LYS A O 1
ATOM 826 N N . VAL A 1 104 ? -4.383 -7.309 13.350 1.00 89.94 104 VAL A N 1
ATOM 827 C CA . VAL A 1 104 ? -3.165 -6.913 12.619 1.00 89.94 104 VAL A CA 1
ATOM 828 C C . VAL A 1 104 ? -2.649 -5.522 13.022 1.00 89.94 104 VAL A C 1
ATOM 830 O O . VAL A 1 104 ? -1.452 -5.278 12.961 1.00 89.94 104 VAL A O 1
ATOM 833 N N . TYR A 1 105 ? -3.523 -4.624 13.488 1.00 89.00 105 TYR A N 1
ATOM 834 C CA . TYR A 1 105 ? -3.149 -3.266 13.912 1.00 89.00 105 TYR A CA 1
ATOM 835 C C . TYR A 1 105 ? -2.979 -3.126 15.426 1.00 89.00 105 TYR A C 1
ATOM 837 O O . TYR A 1 105 ? -2.675 -2.030 15.904 1.00 89.00 105 TYR A O 1
ATOM 845 N N . LYS A 1 106 ? -3.176 -4.207 16.193 1.00 90.38 106 LYS A N 1
ATOM 846 C CA . LYS A 1 106 ? -2.940 -4.214 17.643 1.00 90.38 106 LYS A CA 1
ATOM 847 C C . LYS A 1 106 ? -1.442 -4.221 17.946 1.00 90.38 106 LYS A C 1
ATOM 849 O O . LYS A 1 106 ? -0.632 -4.659 17.129 1.00 90.38 106 LYS A O 1
ATOM 854 N N . GLU A 1 107 ? -1.091 -3.784 19.151 1.00 89.88 107 GLU A N 1
ATOM 855 C CA . GLU A 1 107 ? 0.289 -3.659 19.638 1.00 89.88 107 GLU A CA 1
ATOM 856 C C . GLU A 1 107 ? 1.157 -4.902 19.368 1.00 89.88 107 GLU A C 1
ATOM 858 O O . GLU A 1 107 ? 2.277 -4.772 18.882 1.00 89.88 107 GLU A O 1
ATOM 863 N N . SER A 1 108 ? 0.616 -6.111 19.562 1.00 90.25 108 SER A N 1
ATOM 864 C CA . SER A 1 108 ? 1.350 -7.367 19.345 1.00 90.25 108 SER A CA 1
ATOM 865 C C . SER A 1 108 ? 1.922 -7.495 17.930 1.00 90.25 108 SER A C 1
ATOM 867 O O . SER A 1 108 ? 3.056 -7.936 17.757 1.00 90.25 108 SER A O 1
ATOM 869 N N . TRP A 1 109 ? 1.155 -7.095 16.913 1.00 91.06 109 TRP A N 1
ATOM 870 C CA . TRP A 1 109 ? 1.618 -7.108 15.524 1.00 91.06 109 TRP A CA 1
ATOM 871 C C . TRP A 1 109 ? 2.523 -5.917 15.212 1.00 91.06 109 TRP A C 1
ATOM 873 O O . TRP A 1 109 ? 3.454 -6.062 14.423 1.00 91.06 109 TRP A O 1
ATOM 883 N N . ARG A 1 110 ? 2.340 -4.771 15.883 1.00 90.62 110 ARG A N 1
ATOM 884 C CA . ARG A 1 110 ? 3.257 -3.623 15.755 1.00 90.62 110 ARG A CA 1
ATOM 885 C C . ARG A 1 110 ? 4.676 -3.993 16.182 1.00 90.62 110 ARG A C 1
ATOM 887 O O . ARG A 1 110 ? 5.621 -3.596 15.508 1.00 90.62 110 ARG A O 1
ATOM 894 N N . THR A 1 111 ? 4.843 -4.795 17.236 1.00 92.44 111 THR A N 1
ATOM 895 C CA . THR A 1 111 ? 6.165 -5.301 17.647 1.00 92.44 111 THR A CA 1
ATOM 896 C C . THR A 1 111 ? 6.802 -6.183 16.571 1.00 92.44 111 THR A C 1
ATOM 898 O O . THR A 1 111 ? 7.998 -6.063 16.322 1.00 92.44 111 THR A O 1
ATOM 901 N N . VAL A 1 112 ? 6.011 -7.027 15.896 1.00 92.38 112 VAL A N 1
ATOM 902 C CA . VAL A 1 112 ? 6.490 -7.874 14.788 1.00 92.38 112 VAL A CA 1
ATOM 903 C C . VAL A 1 112 ? 6.959 -7.016 13.613 1.00 92.38 112 VAL A C 1
ATOM 905 O O . VAL A 1 112 ? 8.069 -7.211 13.126 1.00 92.38 112 VAL A O 1
ATOM 908 N N . PHE A 1 113 ? 6.162 -6.025 13.203 1.00 91.50 113 PHE A N 1
ATOM 909 C CA . PHE A 1 113 ? 6.541 -5.107 12.124 1.00 91.50 113 PHE A CA 1
ATOM 910 C C . PHE A 1 113 ? 7.760 -4.247 12.473 1.00 91.50 113 PHE A C 1
ATOM 912 O O . PHE A 1 113 ? 8.558 -3.941 11.591 1.00 91.50 113 PHE A O 1
ATOM 919 N N . ASN A 1 114 ? 7.918 -3.875 13.745 1.00 90.44 114 ASN A N 1
ATOM 920 C CA . ASN A 1 114 ? 9.077 -3.121 14.216 1.00 90.44 114 ASN A CA 1
ATOM 921 C C . ASN A 1 114 ? 10.360 -3.971 14.249 1.00 90.44 114 ASN A C 1
ATOM 923 O O . ASN A 1 114 ? 11.450 -3.435 14.080 1.00 90.44 114 ASN A O 1
ATOM 927 N N . ALA A 1 115 ? 10.241 -5.285 14.467 1.00 92.31 115 ALA A N 1
ATOM 928 C CA . ALA A 1 115 ? 11.381 -6.195 14.422 1.00 92.31 115 ALA A CA 1
ATOM 929 C C . ALA A 1 115 ? 11.867 -6.406 12.982 1.00 92.31 115 ALA A C 1
ATOM 931 O O . ALA A 1 115 ? 13.031 -6.152 12.684 1.00 92.31 115 ALA A O 1
ATOM 932 N N . ASP A 1 116 ? 10.975 -6.852 12.095 1.00 89.00 116 ASP A N 1
ATOM 933 C CA . ASP A 1 116 ? 11.245 -6.919 10.662 1.00 89.00 116 ASP A CA 1
ATOM 934 C C . ASP A 1 116 ? 9.931 -6.985 9.875 1.00 89.00 116 ASP A C 1
ATOM 936 O O . ASP A 1 116 ? 9.179 -7.961 9.919 1.00 89.00 116 ASP A O 1
ATOM 940 N N . ALA A 1 117 ? 9.659 -5.935 9.108 1.00 89.75 117 ALA A N 1
ATOM 941 C CA . ALA A 1 117 ? 8.487 -5.872 8.254 1.00 89.75 117 ALA A CA 1
ATOM 942 C C . ALA A 1 117 ? 8.611 -6.749 6.997 1.00 89.75 117 ALA A C 1
ATOM 944 O O . ALA A 1 117 ? 7.589 -7.124 6.427 1.00 89.75 117 ALA A O 1
ATOM 945 N N . SER A 1 118 ? 9.822 -7.080 6.534 1.00 87.25 118 SER A N 1
ATOM 946 C CA . SER A 1 118 ? 10.060 -7.782 5.262 1.00 87.25 118 SER A CA 1
ATOM 947 C C . SER A 1 118 ? 9.648 -9.259 5.296 1.00 87.25 118 SER A C 1
ATOM 949 O O . SER A 1 118 ? 9.196 -9.814 4.290 1.00 87.25 118 SER A O 1
ATOM 951 N N . VAL A 1 119 ? 9.723 -9.895 6.469 1.00 87.75 119 VAL A N 1
ATOM 952 C CA . VAL A 1 119 ? 9.353 -11.307 6.657 1.00 87.75 119 VAL A CA 1
ATOM 953 C C . VAL A 1 119 ? 7.842 -11.532 6.685 1.00 87.75 119 VAL A C 1
ATOM 955 O O . VAL A 1 119 ? 7.380 -12.652 6.461 1.00 87.75 119 VAL A O 1
ATOM 958 N N . VAL A 1 120 ? 7.053 -10.481 6.893 1.00 90.12 120 VAL A N 1
ATOM 959 C CA . VAL A 1 120 ? 5.597 -10.585 6.957 1.00 90.12 120 VAL A CA 1
ATOM 960 C C . VAL A 1 120 ? 5.000 -10.657 5.550 1.00 90.12 120 VAL A C 1
ATOM 962 O O . VAL A 1 120 ? 5.382 -9.921 4.637 1.00 90.12 120 VAL A O 1
ATOM 965 N N . ASP A 1 121 ? 4.060 -11.582 5.379 1.00 91.19 121 ASP A N 1
ATOM 966 C CA . ASP A 1 121 ? 3.223 -11.698 4.188 1.00 91.19 121 ASP A CA 1
ATOM 967 C C . ASP A 1 121 ? 1.992 -10.802 4.363 1.00 91.19 121 ASP A C 1
ATOM 969 O O . ASP A 1 121 ? 1.033 -11.170 5.047 1.00 91.19 121 ASP A O 1
ATOM 973 N N . LEU A 1 122 ? 2.054 -9.600 3.787 1.00 90.75 122 LEU A N 1
ATOM 974 C CA . LEU A 1 122 ? 0.980 -8.612 3.895 1.00 90.75 122 LEU A CA 1
ATOM 975 C C . LEU A 1 122 ? -0.270 -9.088 3.155 1.00 90.75 122 LEU A C 1
ATOM 977 O O . LEU A 1 122 ? -1.376 -8.925 3.659 1.00 90.75 122 LEU A O 1
ATOM 981 N N . HIS A 1 123 ? -0.098 -9.777 2.027 1.00 88.88 123 HIS A N 1
ATOM 982 C CA . HIS A 1 123 ? -1.208 -10.243 1.204 1.00 88.88 123 HIS A CA 1
ATOM 983 C C . HIS A 1 123 ? -2.125 -11.230 1.945 1.00 88.88 123 HIS A C 1
ATOM 985 O O . HIS A 1 123 ? -3.343 -11.182 1.780 1.00 88.88 123 HIS A O 1
ATOM 991 N N . LYS A 1 124 ? -1.564 -12.080 2.818 1.00 87.62 124 LYS A N 1
ATOM 992 C CA . LYS A 1 124 ? -2.347 -12.982 3.688 1.00 87.62 124 LYS A CA 1
ATOM 993 C C . LYS A 1 124 ? -3.095 -12.268 4.810 1.00 87.62 124 LYS A C 1
ATOM 995 O O . LYS A 1 124 ? -4.139 -12.752 5.239 1.00 87.62 124 LYS A O 1
ATOM 1000 N N . LEU A 1 125 ? -2.542 -11.171 5.322 1.00 85.38 125 LEU A N 1
ATOM 1001 C CA . LEU A 1 125 ? -3.159 -10.377 6.390 1.00 85.38 125 LEU A CA 1
ATOM 1002 C C . LEU A 1 125 ? -4.272 -9.471 5.849 1.00 85.38 125 LEU A C 1
ATOM 1004 O O . LEU A 1 125 ? -5.218 -9.161 6.568 1.00 85.38 125 LEU A O 1
ATOM 1008 N N . GLY A 1 126 ? -4.159 -9.090 4.581 1.00 83.06 126 GLY A N 1
ATOM 1009 C CA . GLY A 1 126 ? -5.148 -8.363 3.8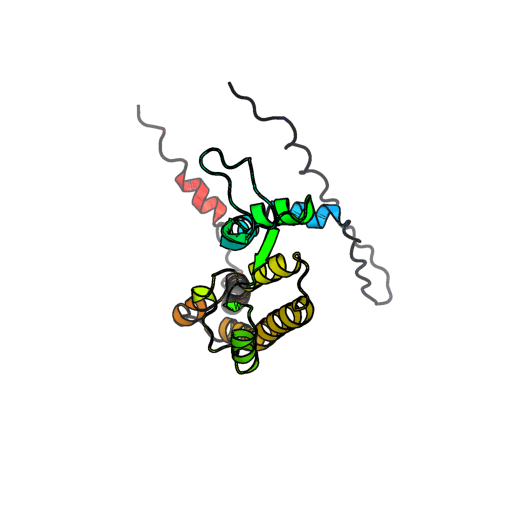05 1.00 83.06 126 GLY A CA 1
ATOM 1010 C C . GLY A 1 126 ? -4.452 -7.700 2.613 1.00 83.06 126 GLY A C 1
ATOM 1011 O O . GLY A 1 126 ? -3.417 -7.068 2.807 1.00 83.06 126 GLY A O 1
ATOM 1012 N N . PRO A 1 127 ? -4.995 -7.783 1.386 1.00 85.62 127 PRO A N 1
ATOM 1013 C CA . PRO A 1 127 ? -4.339 -7.242 0.190 1.00 85.62 127 PRO A CA 1
ATOM 1014 C C . PRO A 1 127 ? -4.202 -5.707 0.171 1.00 85.62 127 PRO A C 1
ATOM 1016 O O . PRO A 1 127 ? -3.582 -5.184 -0.751 1.00 85.62 127 PRO A O 1
ATOM 1019 N N . TYR A 1 128 ? -4.781 -5.012 1.159 1.00 89.81 128 TYR A N 1
ATOM 1020 C CA . TYR A 1 128 ? -4.810 -3.553 1.284 1.00 89.81 128 TYR A CA 1
ATOM 1021 C C . TYR A 1 128 ? -4.424 -3.073 2.694 1.00 89.81 128 TYR A C 1
ATOM 1023 O O . TYR A 1 128 ? -5.129 -2.267 3.299 1.00 89.81 128 TYR A O 1
ATOM 1031 N N . TYR A 1 129 ? -3.319 -3.553 3.255 1.00 91.62 129 TYR A N 1
ATOM 1032 C CA . TYR A 1 129 ? -2.832 -3.164 4.580 1.00 91.62 129 TYR A CA 1
ATOM 1033 C C . TYR A 1 129 ? -2.640 -1.644 4.731 1.00 91.62 129 TYR A C 1
ATOM 1035 O O . TYR A 1 129 ? -3.062 -1.054 5.732 1.00 91.62 129 TYR A O 1
ATOM 1043 N N . TYR A 1 130 ? -2.028 -0.984 3.743 1.00 92.12 130 TYR A N 1
ATOM 1044 C CA . TYR A 1 130 ? -1.765 0.459 3.813 1.00 92.12 130 TYR A CA 1
ATOM 1045 C C . TYR A 1 130 ? -3.040 1.289 3.621 1.00 92.12 130 TYR A C 1
ATOM 1047 O O . TYR A 1 130 ? -3.302 2.209 4.400 1.00 92.12 130 TYR A O 1
ATOM 1055 N N . GLY A 1 131 ? -3.853 0.941 2.616 1.00 89.69 131 GLY A N 1
ATOM 1056 C CA . GLY A 1 131 ? -5.113 1.630 2.317 1.00 89.69 131 GLY A CA 1
ATOM 1057 C C . GLY A 1 131 ? -6.111 1.506 3.466 1.00 89.69 131 GLY A C 1
ATOM 1058 O O . GLY A 1 131 ? -6.608 2.506 3.989 1.00 89.69 131 GLY A O 1
ATOM 1059 N N . PHE A 1 132 ? -6.315 0.283 3.955 1.00 89.56 132 PHE A N 1
ATOM 1060 C CA . PHE A 1 132 ? -7.205 0.017 5.078 1.00 89.56 132 PHE A CA 1
ATOM 1061 C C . PHE A 1 132 ? -6.716 0.673 6.378 1.00 89.56 132 PHE A C 1
ATOM 1063 O O . PHE A 1 132 ? -7.496 1.323 7.077 1.00 89.56 132 PHE A O 1
ATOM 1070 N N . GLY A 1 133 ? -5.412 0.603 6.664 1.00 89.94 133 GLY A N 1
ATOM 1071 C CA . GLY A 1 133 ? -4.810 1.267 7.819 1.00 89.94 133 GLY A CA 1
ATOM 1072 C C . GLY A 1 133 ? -4.999 2.788 7.801 1.00 89.94 133 GLY A C 1
ATOM 1073 O O . GLY A 1 133 ? -5.326 3.381 8.826 1.00 89.94 133 GLY A O 1
ATOM 1074 N N . SER A 1 134 ? -4.890 3.424 6.630 1.00 89.81 134 SER A N 1
ATOM 1075 C CA . SER A 1 134 ? -5.181 4.854 6.471 1.00 89.81 134 SER A CA 1
ATOM 1076 C C . SER A 1 134 ? -6.652 5.181 6.742 1.00 89.81 134 SER A C 1
ATOM 1078 O O . SER A 1 134 ? -6.956 6.195 7.373 1.00 89.81 134 SER A O 1
ATOM 1080 N N . GLN A 1 135 ? -7.578 4.313 6.325 1.00 88.06 135 GLN A N 1
ATOM 1081 C CA . GLN A 1 135 ? -8.997 4.518 6.608 1.00 88.06 135 GLN A CA 1
ATOM 1082 C C . GLN A 1 135 ? -9.324 4.377 8.098 1.00 88.06 135 GLN A C 1
ATOM 1084 O O . GLN A 1 135 ? -10.176 5.124 8.585 1.00 88.06 135 GLN A O 1
ATOM 1089 N N . LEU A 1 136 ? -8.639 3.480 8.818 1.00 87.88 136 LEU A N 1
ATOM 1090 C CA . LEU A 1 136 ? -8.809 3.300 10.263 1.00 87.88 136 LEU A CA 1
ATOM 1091 C C . LEU A 1 136 ? -8.431 4.548 11.071 1.00 87.88 136 LEU A C 1
ATOM 1093 O O . LEU A 1 136 ? -9.058 4.817 12.092 1.00 87.88 136 LEU A O 1
ATOM 1097 N N . LEU A 1 137 ? -7.475 5.350 10.591 1.00 88.31 137 LEU A N 1
ATOM 1098 C CA . LEU A 1 137 ? -7.083 6.609 11.238 1.00 88.31 137 LEU A CA 1
ATOM 1099 C C . LEU A 1 137 ? -8.200 7.667 11.249 1.00 88.31 137 LEU A C 1
ATOM 1101 O O . LEU A 1 137 ? -8.094 8.649 11.978 1.00 88.31 137 LEU A O 1
ATOM 1105 N N . ASN A 1 138 ? -9.268 7.487 10.459 1.00 87.12 138 ASN A N 1
ATOM 1106 C CA . ASN A 1 138 ? -10.434 8.375 10.499 1.00 87.12 138 ASN A CA 1
ATOM 1107 C C . ASN A 1 138 ? -11.324 8.147 11.734 1.00 87.12 138 ASN A C 1
ATOM 1109 O O . ASN A 1 138 ? -12.207 8.962 11.992 1.00 87.12 138 ASN A O 1
ATOM 1113 N N . PHE A 1 139 ? -11.145 7.041 12.462 1.00 85.81 139 PHE A N 1
ATOM 1114 C CA . PHE A 1 139 ? -11.845 6.788 13.721 1.00 85.81 139 PHE A CA 1
ATOM 1115 C C . PHE A 1 139 ? -11.037 7.369 14.885 1.00 85.81 139 PHE A C 1
ATOM 1117 O O . PHE A 1 139 ? -9.813 7.259 14.885 1.00 85.81 139 PHE A O 1
ATOM 1124 N N . ASP A 1 140 ? -11.688 7.968 15.886 1.00 79.81 140 ASP A N 1
ATOM 1125 C CA . ASP A 1 140 ? -10.975 8.542 17.035 1.00 79.81 140 ASP A CA 1
ATOM 1126 C C . ASP A 1 140 ? -10.546 7.421 17.993 1.00 79.81 140 ASP A C 1
ATOM 1128 O O . ASP A 1 140 ? -11.344 6.948 18.801 1.00 79.81 140 ASP A O 1
ATOM 1132 N N . ASN A 1 141 ? -9.277 7.008 17.920 1.00 80.75 141 ASN A N 1
ATOM 1133 C CA . ASN A 1 141 ? -8.662 6.087 18.874 1.00 80.75 141 ASN A CA 1
ATOM 1134 C C . ASN A 1 141 ? -7.407 6.722 19.494 1.00 80.75 141 ASN A C 1
ATOM 1136 O O . ASN A 1 141 ? -6.653 7.408 18.795 1.00 80.75 141 ASN A O 1
ATOM 1140 N N . PRO A 1 142 ? -7.125 6.470 20.786 1.00 84.69 142 PRO A N 1
ATOM 1141 C CA . PRO A 1 142 ? -5.935 7.009 21.449 1.00 84.69 142 PRO A CA 1
ATOM 1142 C C . PRO A 1 142 ? -4.626 6.494 20.825 1.00 84.69 142 PRO A C 1
ATOM 1144 O O . PRO A 1 142 ? -3.619 7.193 20.835 1.00 84.69 142 PRO A O 1
ATOM 1147 N N . GLU A 1 143 ? -4.653 5.307 20.217 1.00 85.50 143 GLU A N 1
ATOM 1148 C CA . GLU A 1 143 ? -3.494 4.656 19.592 1.00 85.50 143 GLU A CA 1
ATOM 1149 C C . GLU A 1 143 ? -3.218 5.111 18.145 1.00 85.50 143 GLU A C 1
ATOM 1151 O O . GLU A 1 143 ? -2.322 4.581 17.489 1.00 85.50 143 GLU A O 1
ATOM 1156 N N . ASN A 1 144 ? -3.965 6.085 17.611 1.00 88.44 144 ASN A N 1
ATOM 1157 C CA . ASN A 1 144 ? -3.847 6.499 16.207 1.00 88.44 144 ASN A CA 1
ATOM 1158 C C . ASN A 1 144 ? -2.445 6.996 15.827 1.00 88.44 144 ASN A C 1
ATOM 1160 O O . ASN A 1 144 ? -1.992 6.758 14.708 1.00 88.44 144 ASN A O 1
ATOM 1164 N N . ILE A 1 145 ? -1.755 7.681 16.744 1.00 90.56 145 ILE A N 1
ATOM 1165 C CA . ILE A 1 145 ? -0.406 8.213 16.498 1.00 90.56 145 ILE A CA 1
ATOM 1166 C C . ILE A 1 145 ? 0.577 7.059 16.280 1.00 90.56 145 ILE A C 1
ATOM 1168 O O . ILE A 1 145 ? 1.315 7.050 15.295 1.00 90.56 145 ILE A O 1
ATOM 1172 N N . GLU A 1 146 ? 0.548 6.063 17.163 1.00 90.62 146 GLU A N 1
ATOM 1173 C CA . GLU A 1 146 ? 1.415 4.886 17.084 1.00 90.62 146 GLU A CA 1
ATOM 1174 C C . GLU A 1 146 ? 1.079 4.014 15.874 1.00 90.62 146 GLU A C 1
ATOM 1176 O O . GLU A 1 146 ? 1.976 3.502 15.206 1.00 90.62 146 GLU A O 1
ATOM 1181 N N . LEU A 1 147 ? -0.210 3.873 15.555 1.00 91.50 147 LEU A N 1
ATOM 1182 C CA . LEU A 1 147 ? -0.681 3.140 14.383 1.00 91.50 147 LEU A CA 1
ATOM 1183 C C . LEU A 1 147 ? -0.147 3.794 13.097 1.00 91.50 147 LEU A C 1
ATOM 1185 O O . LEU A 1 147 ? 0.475 3.123 12.272 1.00 91.50 147 LEU A O 1
ATOM 1189 N N . ALA A 1 148 ? -0.310 5.113 12.952 1.00 92.50 148 ALA A N 1
ATOM 1190 C CA . ALA A 1 148 ? 0.197 5.859 11.802 1.00 92.50 148 ALA A CA 1
ATOM 1191 C C . ALA A 1 148 ? 1.725 5.743 11.668 1.00 92.50 148 ALA A C 1
ATOM 1193 O O . ALA A 1 148 ? 2.239 5.521 10.569 1.00 92.50 148 ALA A O 1
ATOM 1194 N N . GLN A 1 149 ? 2.451 5.846 12.786 1.00 93.38 149 GLN A N 1
ATOM 1195 C CA . GLN A 1 149 ? 3.901 5.655 12.814 1.00 93.38 149 GLN A CA 1
ATOM 1196 C C . GLN A 1 149 ? 4.294 4.234 12.401 1.00 93.38 149 GLN A C 1
ATOM 1198 O O . GLN A 1 149 ? 5.181 4.073 11.569 1.00 93.38 149 GLN A O 1
ATOM 1203 N N . SER A 1 150 ? 3.618 3.211 12.925 1.00 93.06 150 SER A N 1
ATOM 1204 C CA . SER A 1 150 ? 3.891 1.810 12.600 1.00 93.06 150 SER A CA 1
ATOM 1205 C C . SER A 1 150 ? 3.679 1.520 11.111 1.00 93.06 150 SER A C 1
ATOM 1207 O O . SER A 1 150 ? 4.565 0.946 10.477 1.00 93.06 150 SER A O 1
ATOM 1209 N N . ILE A 1 151 ? 2.571 1.983 10.517 1.00 93.44 151 ILE A N 1
ATOM 1210 C CA . ILE A 1 151 ? 2.311 1.845 9.072 1.00 93.44 151 ILE A CA 1
ATOM 1211 C C . ILE A 1 151 ? 3.427 2.507 8.258 1.00 93.44 151 ILE A C 1
ATOM 1213 O O . ILE A 1 151 ? 3.962 1.896 7.329 1.00 93.44 151 ILE A O 1
ATOM 1217 N N . LEU A 1 152 ? 3.802 3.737 8.620 1.00 94.00 152 LEU A N 1
ATOM 1218 C CA . LEU A 1 152 ? 4.843 4.485 7.921 1.00 94.00 152 LEU A CA 1
ATOM 1219 C C . LEU A 1 152 ? 6.202 3.775 7.996 1.00 94.00 152 LEU A C 1
ATOM 1221 O O . LEU A 1 152 ? 6.857 3.603 6.970 1.00 94.00 152 LEU A O 1
ATOM 1225 N N . GLN A 1 153 ? 6.612 3.327 9.185 1.00 93.81 153 GLN A N 1
ATOM 1226 C CA . GLN A 1 153 ? 7.880 2.613 9.368 1.00 93.81 153 GLN A CA 1
ATOM 1227 C C . GLN A 1 153 ? 7.895 1.276 8.621 1.00 93.81 153 GLN A C 1
ATOM 1229 O O . GLN A 1 153 ? 8.894 0.941 7.988 1.00 93.81 153 GLN A O 1
ATOM 1234 N N . THR A 1 154 ? 6.770 0.556 8.610 1.00 93.88 154 THR A N 1
ATOM 1235 C CA . THR A 1 154 ? 6.612 -0.696 7.851 1.00 93.88 154 THR A CA 1
ATOM 1236 C C . THR A 1 154 ? 6.862 -0.462 6.360 1.00 93.88 154 THR A C 1
ATOM 1238 O O . THR A 1 154 ? 7.592 -1.224 5.728 1.00 93.88 154 THR A O 1
ATOM 1241 N N . PHE A 1 155 ? 6.289 0.606 5.792 1.00 94.19 155 PHE A N 1
ATOM 1242 C CA . PHE A 1 155 ? 6.513 0.961 4.390 1.00 94.19 155 PHE A CA 1
ATOM 1243 C C . PHE A 1 155 ? 7.975 1.340 4.122 1.00 94.19 155 PHE A C 1
ATOM 1245 O O . PHE A 1 155 ? 8.585 0.807 3.198 1.00 94.19 155 PHE A O 1
ATOM 1252 N N . ILE A 1 156 ? 8.565 2.208 4.952 1.00 93.62 156 ILE A N 1
ATOM 1253 C CA . ILE A 1 156 ? 9.962 2.647 4.798 1.00 93.62 156 ILE A CA 1
ATOM 1254 C C . ILE A 1 156 ? 10.928 1.455 4.857 1.00 93.62 156 ILE A C 1
ATOM 1256 O O . ILE A 1 156 ? 11.816 1.348 4.011 1.00 93.62 156 ILE A O 1
ATOM 1260 N N . GLY A 1 157 ? 10.740 0.539 5.813 1.00 92.19 157 GLY A N 1
ATOM 1261 C CA . GLY A 1 157 ? 11.595 -0.639 5.973 1.00 92.19 157 GLY A CA 1
ATOM 1262 C C . GLY A 1 157 ? 11.550 -1.585 4.771 1.00 92.19 157 GLY A C 1
ATOM 1263 O O . GLY A 1 157 ? 12.575 -2.131 4.366 1.00 92.19 157 GLY A O 1
ATOM 1264 N N . ARG A 1 158 ? 10.378 -1.738 4.145 1.00 93.75 158 ARG A N 1
ATOM 1265 C CA . ARG A 1 158 ? 10.186 -2.622 2.983 1.00 93.75 158 ARG A CA 1
ATOM 1266 C C . ARG A 1 158 ? 10.550 -1.962 1.653 1.00 93.75 158 ARG A C 1
ATOM 1268 O O . ARG A 1 158 ? 10.920 -2.659 0.709 1.00 93.75 158 ARG A O 1
ATOM 1275 N N . PHE A 1 159 ? 10.505 -0.632 1.579 1.00 93.19 159 PHE A N 1
ATOM 1276 C CA . PHE A 1 159 ? 10.693 0.138 0.348 1.00 93.19 159 PHE A CA 1
ATOM 1277 C C . PHE A 1 159 ? 12.001 -0.188 -0.382 1.00 93.19 159 PHE A C 1
ATOM 1279 O O . PHE A 1 159 ? 11.984 -0.455 -1.584 1.00 93.19 159 PHE A O 1
ATOM 1286 N N . ARG A 1 160 ? 13.131 -0.225 0.340 1.00 91.75 160 ARG A N 1
ATOM 1287 C CA . ARG A 1 160 ? 14.443 -0.542 -0.249 1.00 91.75 160 ARG A CA 1
ATOM 1288 C C . ARG A 1 160 ? 14.465 -1.940 -0.867 1.00 91.75 160 ARG A C 1
ATOM 1290 O O . ARG A 1 160 ? 14.911 -2.090 -1.997 1.00 91.75 160 ARG A O 1
ATOM 1297 N N . HIS A 1 161 ? 13.944 -2.939 -0.155 1.00 90.25 161 HIS A N 1
ATOM 1298 C CA . HIS A 1 161 ? 13.904 -4.316 -0.646 1.00 90.25 161 HIS A CA 1
ATOM 1299 C C . HIS A 1 161 ? 13.045 -4.443 -1.912 1.00 90.25 161 HIS A C 1
ATOM 1301 O O . HIS A 1 161 ? 13.440 -5.116 -2.861 1.00 90.25 161 HIS A O 1
ATOM 1307 N N . ILE A 1 162 ? 11.888 -3.773 -1.951 1.00 92.25 162 ILE A N 1
ATOM 1308 C CA . ILE A 1 162 ? 10.990 -3.771 -3.117 1.00 92.25 162 ILE A CA 1
ATOM 1309 C C . ILE A 1 162 ? 11.663 -3.104 -4.318 1.00 92.25 162 ILE A C 1
ATOM 1311 O O . ILE A 1 162 ? 11.632 -3.659 -5.416 1.00 92.25 162 ILE A O 1
ATOM 1315 N N . MET A 1 163 ? 12.292 -1.944 -4.111 1.00 91.38 163 MET A N 1
ATOM 1316 C CA . MET A 1 163 ? 13.004 -1.220 -5.164 1.00 91.38 163 MET A CA 1
ATOM 1317 C C . MET A 1 163 ? 14.150 -2.057 -5.733 1.00 91.38 163 MET A C 1
ATOM 1319 O O . MET A 1 163 ? 14.170 -2.305 -6.939 1.00 91.38 163 MET A O 1
ATOM 1323 N N . ASP A 1 164 ? 15.040 -2.547 -4.866 1.00 90.44 164 ASP A N 1
ATOM 1324 C CA . ASP A 1 164 ? 16.192 -3.360 -5.259 1.00 90.44 164 ASP A CA 1
ATOM 1325 C C . ASP A 1 164 ? 15.726 -4.627 -6.000 1.00 90.44 164 ASP A C 1
ATOM 1327 O O . ASP A 1 164 ? 16.273 -4.968 -7.046 1.00 90.44 164 ASP A O 1
ATOM 1331 N N . SER A 1 165 ? 14.671 -5.297 -5.524 1.00 89.62 165 SER A N 1
ATOM 1332 C CA . SER A 1 165 ? 14.126 -6.486 -6.198 1.00 89.62 165 SER A CA 1
ATOM 1333 C C . SER A 1 165 ? 13.518 -6.154 -7.565 1.00 89.62 165 SER A C 1
ATOM 1335 O O . SER A 1 165 ? 13.702 -6.891 -8.527 1.00 89.62 165 SER A O 1
ATOM 1337 N N . SER A 1 166 ? 12.809 -5.028 -7.690 1.00 89.88 166 SER A N 1
ATOM 1338 C CA . SER A 1 166 ? 12.169 -4.641 -8.956 1.00 89.88 166 SER A CA 1
ATOM 1339 C C . SER A 1 166 ? 13.167 -4.315 -10.071 1.00 89.88 166 SER A C 1
ATOM 1341 O O . SER A 1 166 ? 12.830 -4.465 -11.241 1.00 89.88 166 SER A O 1
ATOM 1343 N N . GLN A 1 167 ? 14.379 -3.879 -9.715 1.00 85.81 167 GLN A N 1
ATOM 1344 C CA . GLN A 1 167 ? 15.411 -3.454 -10.665 1.00 85.81 167 GLN A CA 1
ATOM 1345 C C . GLN A 1 167 ? 16.475 -4.525 -10.935 1.00 85.81 167 GLN A C 1
ATOM 1347 O O . GLN A 1 167 ? 17.118 -4.478 -11.978 1.00 85.81 167 GLN A O 1
ATOM 1352 N N . ASN A 1 168 ? 16.661 -5.485 -10.024 1.00 82.62 168 ASN A N 1
ATOM 1353 C CA . ASN A 1 168 ? 17.663 -6.545 -10.178 1.00 82.62 168 ASN A CA 1
ATOM 1354 C C . ASN A 1 168 ? 17.097 -7.843 -10.768 1.00 82.62 168 ASN A C 1
ATOM 1356 O O . ASN A 1 168 ? 17.851 -8.639 -11.320 1.00 82.62 168 ASN A O 1
ATOM 1360 N N . THR A 1 169 ? 15.784 -8.066 -10.692 1.00 70.19 169 THR A N 1
ATOM 1361 C CA . THR A 1 169 ? 15.159 -9.284 -11.215 1.00 70.19 169 THR A CA 1
ATOM 1362 C C . THR A 1 169 ? 14.773 -9.112 -12.683 1.00 70.19 169 THR A C 1
ATOM 1364 O O . THR A 1 169 ? 13.609 -8.873 -13.010 1.00 70.19 169 THR A O 1
ATOM 1367 N N . PHE A 1 170 ? 15.752 -9.219 -13.583 1.00 62.75 170 PHE A N 1
ATOM 1368 C CA . PHE A 1 170 ? 15.482 -9.282 -15.018 1.00 62.75 170 PHE A CA 1
ATOM 1369 C C . PHE A 1 170 ? 15.265 -10.734 -15.458 1.00 62.75 170 PHE A C 1
ATOM 1371 O O . PHE A 1 170 ? 16.181 -11.548 -15.395 1.00 62.75 170 PHE A O 1
ATOM 1378 N N . ASN A 1 171 ? 14.056 -11.045 -15.938 1.00 65.06 171 ASN A N 1
ATOM 1379 C CA . ASN A 1 171 ? 13.679 -12.355 -16.488 1.00 65.06 171 ASN A CA 1
ATOM 1380 C C . ASN A 1 171 ? 13.719 -13.545 -15.496 1.00 65.06 171 ASN A C 1
ATOM 1382 O O . ASN A 1 171 ? 13.685 -14.697 -15.929 1.00 65.06 171 ASN A O 1
ATOM 1386 N N . GLU A 1 172 ? 13.762 -13.294 -14.183 1.00 73.50 172 GLU A N 1
ATOM 1387 C CA . GLU A 1 172 ? 13.582 -14.344 -13.167 1.00 73.50 172 GLU A CA 1
ATOM 1388 C C . GLU A 1 172 ? 12.122 -14.425 -12.692 1.00 73.50 172 GLU A C 1
ATOM 1390 O O . GLU A 1 172 ? 11.318 -13.507 -12.888 1.00 73.50 172 GLU A O 1
ATOM 1395 N N . ASP A 1 173 ? 11.772 -15.543 -12.053 1.00 77.31 173 ASP A N 1
ATOM 1396 C CA . ASP A 1 173 ? 10.431 -15.763 -11.517 1.00 77.31 173 ASP A CA 1
ATOM 1397 C C . ASP A 1 173 ? 10.172 -14.875 -10.285 1.00 77.31 173 ASP A C 1
ATOM 1399 O O . ASP A 1 173 ? 10.578 -15.169 -9.162 1.00 77.31 173 ASP A O 1
ATOM 1403 N N . THR A 1 174 ? 9.466 -13.764 -10.503 1.00 83.12 174 THR A N 1
ATOM 1404 C CA . THR A 1 174 ? 9.074 -12.801 -9.460 1.00 83.12 174 THR A CA 1
ATOM 1405 C C . THR A 1 174 ? 7.809 -13.209 -8.700 1.00 83.12 174 THR A C 1
ATOM 1407 O O . THR A 1 174 ? 7.419 -12.522 -7.750 1.00 83.12 174 THR A O 1
ATOM 1410 N N . SER A 1 175 ? 7.155 -14.315 -9.075 1.00 84.44 175 SER A N 1
ATOM 1411 C CA . SER A 1 175 ? 5.832 -14.689 -8.557 1.00 84.44 175 SER A CA 1
ATOM 1412 C C . SER A 1 175 ? 5.809 -14.864 -7.035 1.00 84.44 175 SER A C 1
ATOM 1414 O O . SER A 1 175 ? 4.899 -14.363 -6.372 1.00 84.44 175 SER A O 1
ATOM 1416 N N . ALA A 1 176 ? 6.838 -15.499 -6.466 1.00 84.81 176 ALA A N 1
ATOM 1417 C CA . ALA A 1 176 ? 6.945 -15.753 -5.030 1.00 84.81 176 ALA A CA 1
ATOM 1418 C C . ALA A 1 176 ? 7.109 -14.468 -4.201 1.00 84.81 176 AL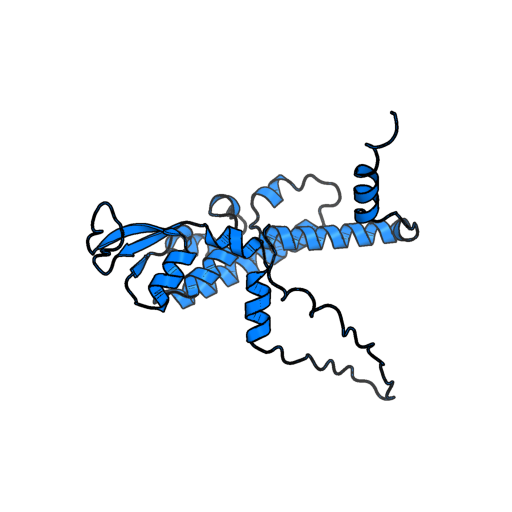A A C 1
ATOM 1420 O O . ALA A 1 176 ? 6.563 -14.365 -3.100 1.00 84.81 176 ALA A O 1
ATOM 1421 N N . LEU A 1 177 ? 7.838 -13.481 -4.731 1.00 85.44 177 LEU A N 1
ATOM 1422 C CA . LEU A 1 177 ? 7.992 -12.177 -4.091 1.00 85.44 177 LEU A CA 1
ATOM 1423 C C . LEU A 1 177 ? 6.680 -11.397 -4.174 1.00 85.44 177 LEU A C 1
ATOM 1425 O O . LEU A 1 177 ? 6.151 -10.971 -3.149 1.00 85.44 177 LEU A O 1
ATOM 1429 N N . VAL A 1 178 ? 6.137 -11.266 -5.387 1.00 88.00 178 VAL A N 1
ATOM 1430 C CA . VAL A 1 178 ? 4.916 -10.501 -5.665 1.00 88.00 178 VAL A CA 1
ATOM 1431 C C . VAL A 1 178 ? 3.733 -11.043 -4.867 1.00 88.00 178 VAL A C 1
ATOM 1433 O O . VAL A 1 178 ? 2.942 -10.251 -4.368 1.00 88.00 178 VAL A O 1
ATOM 1436 N N . ALA A 1 179 ? 3.643 -12.362 -4.663 1.00 89.25 179 ALA A N 1
ATOM 1437 C CA . ALA A 1 179 ? 2.582 -12.997 -3.883 1.00 89.25 179 ALA A CA 1
ATOM 1438 C C . ALA A 1 179 ? 2.452 -12.464 -2.445 1.00 89.25 179 ALA A C 1
ATOM 1440 O O . ALA A 1 179 ? 1.347 -12.473 -1.911 1.00 89.25 179 ALA A O 1
ATOM 1441 N N . ARG A 1 180 ? 3.545 -11.978 -1.841 1.00 91.12 180 ARG A N 1
ATOM 1442 C CA . ARG A 1 180 ? 3.591 -11.502 -0.445 1.00 91.12 180 ARG A CA 1
ATOM 1443 C C . ARG A 1 180 ? 3.381 -9.996 -0.296 1.00 91.12 180 ARG A C 1
ATOM 1445 O O . ARG A 1 180 ? 3.279 -9.502 0.830 1.00 91.12 180 ARG A O 1
ATOM 1452 N N . LEU A 1 181 ? 3.388 -9.270 -1.413 1.00 91.81 181 LEU A N 1
ATOM 1453 C CA . LEU A 1 181 ? 3.284 -7.815 -1.450 1.00 91.81 181 LEU A CA 1
ATOM 1454 C C . LEU A 1 181 ? 1.827 -7.359 -1.317 1.00 91.81 181 LEU A C 1
ATOM 1456 O O . LEU A 1 181 ? 0.905 -8.004 -1.832 1.00 91.81 181 LEU A O 1
ATOM 1460 N N . ASP A 1 182 ? 1.652 -6.216 -0.662 1.00 93.38 182 ASP A N 1
ATOM 1461 C CA . ASP A 1 182 ? 0.401 -5.454 -0.663 1.00 93.38 182 ASP A CA 1
ATOM 1462 C C . ASP A 1 182 ? 0.095 -4.882 -2.057 1.00 93.38 182 ASP A C 1
ATOM 1464 O O . ASP A 1 182 ? 1.002 -4.720 -2.872 1.00 93.38 182 ASP A O 1
ATOM 1468 N N . GLU A 1 183 ? -1.154 -4.528 -2.354 1.00 90.38 183 GLU A N 1
ATOM 1469 C CA . GLU A 1 183 ? -1.508 -3.976 -3.664 1.00 90.38 183 GLU A CA 1
ATOM 1470 C C . GLU A 1 183 ? -0.796 -2.643 -3.979 1.00 90.38 183 GLU A C 1
ATOM 1472 O O . GLU A 1 183 ? -0.383 -2.416 -5.119 1.00 90.38 183 GLU A O 1
ATOM 1477 N N . LEU A 1 184 ? -0.545 -1.792 -2.975 1.00 91.12 184 LEU A N 1
ATOM 1478 C CA . LEU A 1 184 ? 0.268 -0.580 -3.157 1.00 91.12 184 LEU A CA 1
ATOM 1479 C C . LEU A 1 184 ? 1.719 -0.937 -3.513 1.00 91.12 184 LEU A C 1
ATOM 1481 O O . LEU A 1 184 ? 2.312 -0.357 -4.427 1.00 91.12 184 LEU A O 1
ATOM 1485 N N . GLU A 1 185 ? 2.292 -1.921 -2.818 1.00 93.06 185 GLU A N 1
ATOM 1486 C CA . GLU A 1 185 ? 3.650 -2.408 -3.073 1.00 93.06 185 GLU A CA 1
ATOM 1487 C C . GLU A 1 185 ? 3.765 -3.078 -4.448 1.00 93.06 185 GLU A C 1
ATOM 1489 O O . GLU A 1 185 ? 4.766 -2.896 -5.139 1.00 93.06 185 GLU A O 1
ATOM 1494 N N . ARG A 1 186 ? 2.731 -3.809 -4.879 1.00 92.00 186 ARG A N 1
ATOM 1495 C CA . ARG A 1 186 ? 2.641 -4.423 -6.211 1.00 92.00 186 ARG A CA 1
ATOM 1496 C C . ARG A 1 186 ? 2.638 -3.369 -7.305 1.00 92.00 186 ARG A C 1
ATOM 1498 O O . ARG A 1 186 ? 3.382 -3.514 -8.272 1.00 92.00 186 ARG A O 1
ATOM 1505 N N . ALA A 1 187 ? 1.862 -2.298 -7.147 1.00 92.00 187 ALA A N 1
ATOM 1506 C CA . ALA A 1 187 ? 1.848 -1.189 -8.097 1.00 92.00 187 ALA A CA 1
ATOM 1507 C C . ALA A 1 187 ? 3.226 -0.505 -8.198 1.00 92.00 187 ALA A C 1
ATOM 1509 O O . ALA A 1 187 ? 3.705 -0.206 -9.298 1.00 92.00 187 ALA A O 1
ATOM 1510 N N . LEU A 1 188 ? 3.903 -0.312 -7.059 1.00 92.81 188 LEU A N 1
ATOM 1511 C CA . LEU A 1 188 ? 5.265 0.224 -7.024 1.00 92.81 188 LEU A CA 1
ATOM 1512 C C . LEU A 1 188 ? 6.261 -0.718 -7.720 1.00 92.81 188 LEU A C 1
ATOM 1514 O O . LEU A 1 188 ? 7.043 -0.274 -8.561 1.00 92.81 188 LEU A O 1
ATOM 1518 N N . PHE A 1 189 ? 6.193 -2.017 -7.425 1.00 93.06 189 PHE A N 1
ATOM 1519 C CA . PHE A 1 189 ? 7.043 -3.042 -8.030 1.00 93.06 189 PHE A CA 1
ATOM 1520 C C . PHE A 1 189 ? 6.858 -3.118 -9.552 1.00 93.06 189 PHE A C 1
ATOM 1522 O O . PHE A 1 189 ? 7.838 -3.122 -10.294 1.00 93.06 189 PHE A O 1
ATOM 1529 N N . GLN A 1 190 ? 5.609 -3.104 -10.032 1.00 91.62 190 GLN A N 1
ATOM 1530 C CA . GLN A 1 190 ? 5.284 -3.076 -11.463 1.00 91.62 190 GLN A CA 1
ATOM 1531 C C . GLN A 1 190 ? 5.831 -1.823 -12.152 1.00 91.62 190 GLN A C 1
ATOM 1533 O O . GLN A 1 190 ? 6.319 -1.900 -13.278 1.00 91.62 190 GLN A O 1
ATOM 1538 N N . THR A 1 191 ? 5.783 -0.672 -11.477 1.00 93.31 191 THR A N 1
ATOM 1539 C CA . THR A 1 191 ? 6.344 0.579 -12.002 1.00 93.31 191 THR A CA 1
ATOM 1540 C C . THR A 1 191 ? 7.865 0.487 -12.146 1.00 93.31 191 THR A C 1
ATOM 1542 O O . THR A 1 191 ? 8.400 0.887 -13.180 1.00 93.31 191 THR A O 1
ATOM 1545 N N . GLY A 1 192 ? 8.556 -0.082 -11.152 1.00 92.31 192 GLY A N 1
ATOM 1546 C CA . GLY A 1 192 ? 10.001 -0.327 -11.209 1.00 92.31 192 GLY A CA 1
ATOM 1547 C C . GLY A 1 192 ? 10.393 -1.277 -12.345 1.00 92.31 192 GLY A C 1
ATOM 1548 O O . GLY A 1 192 ? 11.251 -0.940 -13.160 1.00 92.31 192 GLY A O 1
ATOM 1549 N N . GLN A 1 193 ? 9.692 -2.407 -12.459 1.00 90.94 193 GLN A N 1
ATOM 1550 C CA . GLN A 1 193 ? 9.898 -3.404 -13.517 1.00 90.94 193 GLN A CA 1
ATOM 1551 C C . GLN A 1 193 ? 9.651 -2.839 -14.918 1.00 90.94 193 GLN A C 1
ATOM 1553 O O . GLN A 1 193 ? 10.444 -3.057 -15.832 1.00 90.94 193 GLN A O 1
ATOM 1558 N N . LYS A 1 194 ? 8.588 -2.048 -15.091 1.00 91.19 194 LYS A N 1
ATOM 1559 C CA . LYS A 1 194 ? 8.317 -1.363 -16.356 1.00 91.19 194 LYS A CA 1
ATOM 1560 C C . LYS A 1 194 ? 9.460 -0.420 -16.742 1.00 91.19 194 LYS A C 1
ATOM 1562 O O . LYS A 1 194 ? 9.877 -0.417 -17.893 1.00 91.19 194 LYS A O 1
ATOM 1567 N N . GLY A 1 195 ? 9.984 0.350 -15.786 1.00 91.62 195 GLY A N 1
ATOM 1568 C CA . GLY A 1 195 ? 11.123 1.238 -16.027 1.00 91.62 195 GLY A CA 1
ATOM 1569 C C . GLY A 1 195 ? 12.385 0.486 -16.465 1.00 91.62 195 GLY A C 1
ATOM 1570 O O . GLY A 1 195 ? 13.064 0.929 -17.389 1.00 91.62 195 GLY A O 1
ATOM 1571 N N . LEU A 1 196 ? 12.668 -0.666 -15.846 1.00 90.25 196 LEU A N 1
ATOM 1572 C CA . LEU A 1 196 ? 13.777 -1.543 -16.237 1.00 90.25 196 LEU A CA 1
ATOM 1573 C C . LEU A 1 196 ? 13.585 -2.097 -17.657 1.00 90.25 196 LEU A C 1
ATOM 1575 O O . LEU A 1 196 ? 14.492 -1.999 -18.482 1.00 90.25 196 LEU A O 1
ATOM 1579 N N . GLN A 1 197 ? 12.391 -2.615 -17.957 1.00 89.12 197 GLN A N 1
ATOM 1580 C CA . GLN A 1 197 ? 12.051 -3.155 -19.272 1.00 89.12 197 GLN A CA 1
ATOM 1581 C C . GLN A 1 197 ? 12.171 -2.092 -20.373 1.00 89.12 197 GLN A C 1
ATOM 1583 O O . GLN A 1 197 ? 12.776 -2.346 -21.414 1.00 89.12 197 GLN A O 1
ATOM 1588 N N . ASP A 1 198 ? 11.638 -0.891 -20.134 1.00 90.12 198 ASP A N 1
ATOM 1589 C CA . ASP A 1 198 ? 11.712 0.230 -21.075 1.00 90.12 198 ASP A CA 1
ATOM 1590 C C . ASP A 1 198 ? 13.176 0.635 -21.336 1.00 90.12 198 ASP A C 1
ATOM 1592 O O . ASP A 1 198 ? 13.565 0.863 -22.486 1.00 90.12 198 ASP A O 1
ATOM 1596 N N . PHE A 1 199 ? 14.008 0.673 -20.287 1.00 90.50 199 PHE A N 1
ATOM 1597 C CA . PHE A 1 199 ? 15.436 0.976 -20.407 1.00 90.50 199 PHE A CA 1
ATOM 1598 C C . PHE A 1 199 ? 16.188 -0.078 -21.229 1.00 90.50 199 PHE A C 1
ATOM 1600 O O . PHE A 1 199 ? 16.966 0.273 -22.113 1.00 90.50 199 PHE A O 1
ATOM 1607 N N . GLN A 1 200 ? 15.919 -1.362 -21.010 1.00 88.25 200 GLN A N 1
ATOM 1608 C CA . GLN A 1 200 ? 16.565 -2.443 -21.759 1.00 88.25 200 GLN A CA 1
ATOM 1609 C C . GLN A 1 200 ? 16.104 -2.503 -23.215 1.00 88.25 200 GLN A C 1
ATOM 1611 O O . GLN A 1 200 ? 16.918 -2.697 -24.117 1.00 88.25 200 GLN A O 1
ATOM 1616 N N . CYS A 1 201 ? 14.813 -2.289 -23.484 1.00 88.25 201 CYS A N 1
ATOM 1617 C CA . CYS A 1 201 ? 14.319 -2.155 -24.854 1.00 88.25 201 CYS A CA 1
ATOM 1618 C C . CYS A 1 201 ? 14.988 -0.978 -25.580 1.00 88.25 201 CYS A C 1
ATOM 1620 O O . CYS A 1 201 ? 15.245 -1.060 -26.784 1.00 88.25 201 CYS A O 1
ATOM 1622 N N . TRP A 1 202 ? 15.285 0.111 -24.867 1.00 91.81 202 TRP A N 1
ATOM 1623 C CA . TRP A 1 202 ? 16.059 1.223 -25.410 1.00 91.81 202 TRP A CA 1
ATOM 1624 C C . TRP A 1 202 ? 17.526 0.849 -25.660 1.00 91.81 202 TRP A C 1
ATOM 1626 O O . TRP A 1 202 ? 18.014 1.086 -26.765 1.00 91.81 202 TRP A O 1
ATOM 1636 N N . GLU A 1 203 ? 18.198 0.213 -24.698 1.00 91.25 203 GLU A N 1
ATOM 1637 C CA . GLU A 1 203 ? 19.599 -0.221 -24.813 1.00 91.25 203 GLU A CA 1
ATOM 1638 C C . GLU A 1 203 ? 19.806 -1.189 -25.992 1.00 91.25 203 GLU A C 1
ATOM 1640 O O . GLU A 1 203 ? 20.761 -1.058 -26.755 1.00 91.25 203 GLU A O 1
ATOM 1645 N N . MET A 1 204 ? 18.855 -2.100 -26.219 1.00 89.38 204 MET A N 1
ATOM 1646 C CA . MET A 1 204 ? 18.858 -3.034 -27.353 1.00 89.38 204 MET A CA 1
ATOM 1647 C C . MET A 1 204 ? 18.428 -2.400 -28.691 1.00 89.38 204 MET A C 1
ATOM 1649 O O . MET A 1 204 ? 18.316 -3.097 -29.700 1.00 89.38 204 MET A O 1
ATOM 1653 N N . GLY A 1 205 ? 18.112 -1.101 -28.724 1.00 87.31 205 GLY A N 1
ATOM 1654 C CA . GLY A 1 205 ? 17.634 -0.395 -29.918 1.00 87.31 205 GLY A CA 1
ATOM 1655 C C . GLY A 1 205 ? 16.216 -0.772 -30.373 1.00 87.31 205 GLY A C 1
ATOM 1656 O O . GLY A 1 205 ? 15.742 -0.266 -31.393 1.00 87.31 205 GLY A O 1
ATOM 1657 N N . GLN A 1 206 ? 15.496 -1.611 -29.622 1.00 81.81 206 GLN A N 1
ATOM 1658 C CA . GLN A 1 206 ? 14.120 -2.028 -29.922 1.00 81.81 206 GLN A CA 1
ATOM 1659 C C . GLN A 1 206 ? 13.118 -0.877 -29.774 1.00 81.81 206 GLN A C 1
ATOM 1661 O O . GLN A 1 206 ? 12.106 -0.853 -30.471 1.00 81.81 206 GLN A O 1
ATOM 1666 N N . ALA A 1 207 ? 13.428 0.123 -28.943 1.00 78.88 207 ALA A N 1
ATOM 1667 C CA . ALA A 1 207 ? 12.609 1.328 -28.780 1.00 78.88 207 ALA A CA 1
ATOM 1668 C C . ALA A 1 207 ? 12.494 2.189 -30.057 1.00 78.88 207 ALA A C 1
ATOM 1670 O O . ALA A 1 207 ? 11.630 3.060 -30.136 1.00 78.88 207 ALA A O 1
ATOM 1671 N N . SER A 1 208 ? 13.346 1.959 -31.065 1.00 77.06 208 SER A N 1
ATOM 1672 C CA . SER A 1 208 ? 13.249 2.626 -32.372 1.00 77.06 208 SER A CA 1
ATOM 1673 C C . SER A 1 208 ? 12.127 2.064 -33.260 1.00 77.06 208 SER A C 1
ATOM 1675 O O . SER A 1 208 ? 11.708 2.721 -34.215 1.00 77.06 208 SER A O 1
ATOM 1677 N N . GLN A 1 209 ? 11.614 0.867 -32.949 1.00 79.06 209 GLN A N 1
ATOM 1678 C CA . GLN A 1 209 ? 10.555 0.218 -33.716 1.00 79.06 209 GLN A CA 1
ATOM 1679 C C . GLN A 1 209 ? 9.179 0.696 -33.244 1.00 79.06 209 GLN A C 1
ATOM 1681 O O . GLN A 1 209 ? 8.764 0.458 -32.110 1.00 79.06 209 GLN A O 1
ATOM 1686 N N . ILE A 1 210 ? 8.432 1.349 -34.138 1.00 81.81 210 ILE A N 1
ATOM 1687 C CA . ILE A 1 210 ? 7.061 1.783 -33.856 1.00 81.81 210 ILE A CA 1
ATOM 1688 C C . ILE A 1 210 ? 6.151 0.553 -33.881 1.00 81.81 210 ILE A C 1
ATOM 1690 O O . ILE A 1 210 ? 5.798 0.038 -34.943 1.00 81.81 210 ILE A O 1
ATOM 1694 N N . THR A 1 211 ? 5.764 0.081 -32.701 1.00 80.56 211 THR A N 1
ATOM 1695 C CA . THR A 1 211 ? 4.787 -0.997 -32.546 1.00 80.56 211 THR A CA 1
ATOM 1696 C C . THR A 1 211 ? 3.371 -0.436 -32.456 1.00 80.56 211 THR A C 1
ATOM 1698 O O . THR A 1 211 ? 3.123 0.675 -31.983 1.00 80.56 211 THR A O 1
ATOM 1701 N N . ILE A 1 212 ? 2.405 -1.209 -32.952 1.00 82.44 212 ILE A N 1
ATOM 1702 C CA . ILE A 1 212 ? 0.987 -0.864 -32.843 1.00 82.44 212 ILE A CA 1
ATOM 1703 C C . ILE A 1 212 ? 0.605 -0.885 -31.362 1.00 82.44 212 ILE A C 1
ATOM 1705 O O . ILE A 1 212 ? 0.877 -1.863 -30.666 1.00 82.44 212 ILE A O 1
ATOM 1709 N N . SER A 1 213 ? -0.075 0.160 -30.889 1.00 82.25 213 SER A N 1
ATOM 1710 C CA . SER A 1 213 ? -0.536 0.210 -29.503 1.00 82.25 213 SER A CA 1
ATOM 1711 C C . SER A 1 213 ? -1.484 -0.953 -29.184 1.00 82.25 213 SER A C 1
ATOM 1713 O O . SER A 1 213 ? -2.314 -1.362 -30.005 1.00 82.25 213 SER A O 1
ATOM 1715 N N . SER A 1 214 ? -1.406 -1.464 -27.955 1.00 75.31 214 SER A N 1
ATOM 1716 C CA . SER A 1 214 ? -2.273 -2.547 -27.464 1.00 75.31 214 SER A CA 1
ATOM 1717 C C . SER A 1 214 ? -3.768 -2.220 -27.603 1.00 75.31 214 SER A C 1
ATOM 1719 O O . SER A 1 214 ? -4.594 -3.103 -27.832 1.00 75.31 214 SER A O 1
ATOM 1721 N N . LEU A 1 215 ? -4.125 -0.932 -27.558 1.00 72.62 215 LEU A N 1
ATOM 1722 C CA . LEU A 1 215 ? -5.483 -0.449 -27.809 1.00 72.62 215 LEU A CA 1
ATOM 1723 C C . LEU A 1 215 ? -5.975 -0.837 -29.212 1.00 72.62 215 LEU A C 1
ATOM 1725 O O . LEU A 1 215 ? -7.073 -1.372 -29.346 1.00 72.62 215 LEU A O 1
ATOM 1729 N N . ILE A 1 216 ? -5.160 -0.635 -30.252 1.00 73.31 216 ILE A N 1
ATOM 1730 C CA . ILE A 1 216 ? -5.519 -0.935 -31.648 1.00 73.31 216 ILE A CA 1
ATOM 1731 C C . ILE A 1 216 ? -5.581 -2.452 -31.895 1.00 73.31 216 ILE A C 1
ATOM 1733 O O . ILE A 1 216 ? -6.467 -2.917 -32.616 1.00 73.31 216 ILE A O 1
ATOM 1737 N N . GLN A 1 217 ? -4.715 -3.240 -31.247 1.00 66.69 217 GLN A N 1
ATOM 1738 C CA . GLN A 1 217 ? -4.776 -4.709 -31.301 1.00 66.69 217 GLN A CA 1
ATOM 1739 C C . GLN A 1 217 ? -6.134 -5.243 -30.804 1.00 66.69 217 GLN A C 1
ATOM 1741 O O . GLN A 1 217 ? -6.704 -6.156 -31.405 1.00 66.69 217 GLN A O 1
ATOM 1746 N N . ASN A 1 218 ? -6.702 -4.616 -29.768 1.00 64.88 218 ASN A N 1
ATOM 1747 C CA . ASN A 1 218 ? -8.010 -4.976 -29.215 1.00 64.88 218 ASN A CA 1
ATOM 1748 C C . ASN A 1 218 ? -9.200 -4.520 -30.079 1.00 64.88 218 ASN A C 1
ATOM 1750 O O . ASN A 1 218 ? -10.233 -5.193 -30.092 1.00 64.88 218 ASN A O 1
ATOM 1754 N N . TYR A 1 219 ? -9.077 -3.426 -30.841 1.00 64.94 219 TYR A N 1
ATOM 1755 C CA . TYR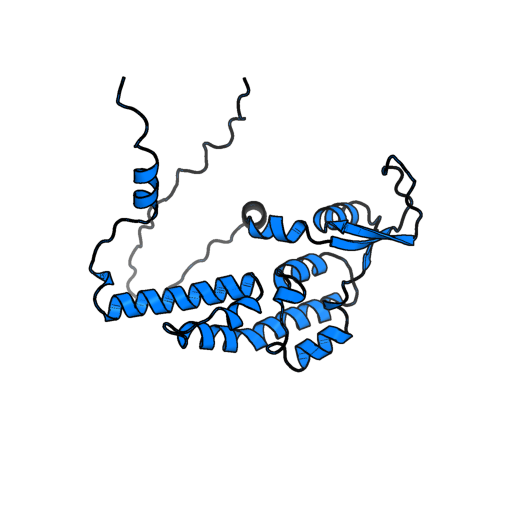 A 1 219 ? -10.122 -2.989 -31.782 1.00 64.94 219 TYR A CA 1
ATOM 1756 C C . TYR A 1 219 ? -10.316 -3.969 -32.947 1.00 64.94 219 TYR A C 1
ATOM 1758 O O . TYR A 1 219 ? -11.445 -4.173 -33.397 1.00 64.94 219 TYR A O 1
ATOM 1766 N N . LYS A 1 220 ? -9.243 -4.626 -33.406 1.00 55.50 220 LYS A N 1
ATOM 1767 C CA . LYS A 1 220 ? -9.295 -5.571 -34.535 1.00 55.50 220 LYS A CA 1
ATOM 1768 C C . LYS A 1 220 ? -10.138 -6.820 -34.230 1.00 55.50 220 LYS A C 1
ATOM 1770 O O . LYS A 1 220 ? -10.754 -7.371 -35.134 1.00 55.50 220 LYS A O 1
ATOM 1775 N N . LYS A 1 221 ? -10.241 -7.216 -32.953 1.00 57.06 221 LYS A N 1
ATOM 1776 C CA . LYS A 1 221 ? -11.050 -8.364 -32.502 1.00 57.06 221 LYS A CA 1
ATOM 1777 C C . LYS A 1 221 ? -12.567 -8.128 -32.518 1.00 57.06 221 LYS A C 1
ATOM 1779 O O . LYS A 1 221 ? -13.308 -9.095 -32.421 1.00 57.06 221 LYS A O 1
ATOM 1784 N N . ARG A 1 222 ? -13.054 -6.886 -32.653 1.00 58.28 222 ARG A N 1
ATOM 1785 C CA . ARG A 1 222 ? -14.503 -6.575 -32.617 1.00 58.28 222 ARG A CA 1
ATOM 1786 C C . ARG A 1 222 ? -15.141 -6.346 -33.994 1.00 58.28 222 ARG A C 1
ATOM 1788 O O . ARG A 1 222 ? -16.261 -5.856 -34.058 1.00 58.28 222 ARG A O 1
ATOM 1795 N N . LYS A 1 223 ? -14.434 -6.641 -35.091 1.00 53.78 223 LYS A N 1
ATOM 1796 C CA . LYS A 1 223 ? -14.884 -6.345 -36.467 1.00 53.78 223 LYS A CA 1
ATOM 1797 C C . LYS A 1 223 ? -15.083 -7.579 -37.364 1.00 53.78 223 LYS A C 1
ATOM 1799 O O . LYS A 1 223 ? -15.184 -7.412 -38.569 1.00 53.78 223 LYS A O 1
ATOM 1804 N N . PHE A 1 224 ? -15.165 -8.790 -36.812 1.00 53.62 224 PHE A N 1
ATOM 1805 C CA . PHE A 1 224 ? -15.403 -10.012 -37.598 1.00 53.62 224 PHE A CA 1
ATOM 1806 C C . PHE A 1 224 ? -16.642 -10.772 -37.102 1.00 53.62 224 PHE A C 1
ATOM 1808 O O . PHE A 1 224 ? -16.516 -11.848 -36.541 1.00 53.62 224 PHE A O 1
ATOM 1815 N N . THR A 1 225 ? -17.827 -10.182 -37.280 1.00 51.06 225 THR A N 1
ATOM 1816 C CA . THR A 1 225 ? -19.127 -10.887 -37.336 1.00 51.06 225 THR A CA 1
ATOM 1817 C C . THR A 1 225 ? -20.160 -9.971 -38.000 1.00 51.06 225 THR A C 1
ATOM 1819 O O . THR A 1 225 ? -21.083 -9.516 -37.334 1.00 51.06 225 THR A O 1
ATOM 1822 N N . ASP A 1 226 ? -19.960 -9.608 -39.264 1.00 50.91 226 ASP A N 1
ATOM 1823 C CA . ASP A 1 226 ? -21.071 -9.274 -40.166 1.00 50.91 226 ASP A CA 1
ATOM 1824 C C . ASP A 1 226 ? -20.501 -9.176 -41.579 1.00 50.91 226 ASP A C 1
ATOM 1826 O O . ASP A 1 226 ? -19.867 -8.175 -41.887 1.00 50.91 226 ASP A O 1
ATOM 1830 N N . VAL A 1 227 ? -20.555 -10.267 -42.338 1.00 53.59 227 VAL A N 1
ATOM 1831 C CA . VAL A 1 227 ? -20.898 -10.367 -43.769 1.00 53.59 227 VAL A CA 1
ATOM 1832 C C . VAL A 1 227 ? -20.808 -11.864 -44.065 1.00 53.59 227 VAL A C 1
ATOM 1834 O O . VAL A 1 227 ? -19.714 -12.412 -44.026 1.00 53.59 227 VAL A O 1
ATOM 1837 N N . ASP A 1 228 ? -21.959 -12.512 -44.214 1.00 42.03 228 ASP A N 1
ATOM 1838 C CA . ASP A 1 228 ? -22.238 -13.571 -45.197 1.00 42.03 228 ASP A CA 1
ATOM 1839 C C . ASP A 1 228 ? -23.709 -13.984 -44.987 1.00 42.03 228 ASP A C 1
ATOM 1841 O O . ASP A 1 228 ? -24.043 -14.845 -44.170 1.00 42.03 228 ASP A O 1
ATOM 1845 N N . SER A 1 229 ? -24.603 -13.257 -45.667 1.00 38.53 229 SER A N 1
ATOM 1846 C CA . SER A 1 229 ? -25.999 -13.623 -45.954 1.00 38.53 229 SER A CA 1
ATOM 1847 C C . SER A 1 229 ? -26.149 -13.794 -47.456 1.00 38.53 229 SER A C 1
ATOM 1849 O O . SER A 1 229 ? -25.480 -13.023 -48.182 1.00 38.53 229 SER A O 1
#

Secondary structure (DSSP, 8-state):
--PPPS-SSSSS-------PPP-SS-----------HHHHHHHHTT-HHHHHHTTSEEEEEESS-BTTSTTSPBPTT-EEEEEHHHHHHHHHHH--EEEPPPGGGSHHHHHHHHH-STTS-HHHH-TTHHHHHHHHTTS--TTHHHHHHHHHHHHHHHHHHHHHHHHH-SSS--HHHHTTS-HHHHHHHHHHHHHHHHHHHHHTTGGGS-PPPHHHHHHHTTS-S----

Foldseek 3Di:
DDDDDPDPPPDPDDPPDPPDDDDPDDDDDDPDDPDDPVVVVVVCVPPPVNVVLQQDWFWKFFQCFDPPPPPDTDHHGDTDIDGLVVVLVCCPPPVRIDTDDPPCLDPVVLVVLVVPLQPAQVVVVPLAPLVNLVSVLSHDDPCSVVSVVSSVSSCVRCVVVLLCCLQPDDPDPCPVVLNRDHPVSNVVSVVSVVVNVVVVCVVVVVVVDDDDDPVVVVVVVVPPDDDDD

InterPro domains:
  IPR010492 GINS complex, subunit Psf3 [PTHR22768] (74-225)
  IPR021151 GINS subunit, domain A [PF05916] (106-202)
  IPR036224 GINS, helical bundle-like domain superfamily [SSF158573] (101-204)
  IPR038437 GINS complex, subunit Psf3 superfamily [G3DSA:1.20.58.2050] (38-205)